Protein AF-Q6NXM5-F1 (afdb_monomer_lite)

Sequence (282 aa):
MQALPLVLYLSFFSLYSADLGPHQPRNLTWQVISGAGDTIWSLSKVTTPSTWWPDLFPDICKLAIGAPPGWDLEGYSDIQRAPSTPPPYVEKHPRDPWGGCSNQRDRSMLRIHPFYVCPGPHRSQSLNPKCGGKTDFFCKSWGCETSGEVYWKPSSSWDYIKVRANYSLESYVPGGFDLDECTDWCHPLRVTFTEPGKRALEWTKGYTWGLRLYKERYDEGLLFTIRLKIETPYNPLGPNKVLAPDEINPRPTPPSSSRPTPPPNSRGTVAPSKRITETVSL

Secondary structure (DSSP, 8-state):
--PPP----------------TT--EEEEEEEEETTS-EEEEEEEEE-TTS----B--BHHHHTTTPSSSSS-TT---SSS--SS-SS----STT-TT--SSSHHHHHHGGG--EEEEE-TTS-GGGHHHH--GGGTT-SSTT---EEESTT----SS-SEEEEESS------TT---GGG-SS---BEEEEE-HHHHH-S-TTT-EEEEEEE--SS---EEEEEEEEEEE----PPPS--PPPPP--PPPPPPPP--------------------------

Foldseek 3Di:
DDDDDDDDDDPPPPPPPPPCDQFAWWWKKKFKAALVGHGLFIDIDTGGPLPDFDKTWGFPLLSCQPAPPDQQQVVPDDSPWFAQARDPDPPPDPPPPQAHRRHLQSLVSLLQWWKFKAWAPVDDPVCCVVQDHVVSQSRVDPPRTAETGDPVGHHDPADFKHKYWPAHRDHDDPPGDDSVQGNTRRTIMIIGTDPNNSVDDVLQVWTKMKMWTDDPDDTGIIMMTIHMDTGHPDDDPPDPPDPDPPDPDDDDDDDDDDDDDDDDDDDDDDDDDDDDDDDDDD

pLDDT: mean 78.1, std 23.33, range [30.38, 98.88]

InterPro domains:
  IPR008981 F-MuLV receptor-binding [G3DSA:3.90.310.10] (24-236)
  IPR008981 F-MuLV receptor-binding [SSF49830] (24-242)
  IPR018154 TLV/ENV coat polyprotein [PF00429] (14-272)

Radius of gyration: 36.67 Å; chains: 1; bounding box: 85×69×121 Å

Structure (mmCIF, N/CA/C/O backbone):
data_AF-Q6NXM5-F1
#
_entry.id   AF-Q6NXM5-F1
#
loop_
_atom_site.group_PDB
_atom_site.id
_atom_site.type_symbol
_atom_site.label_atom_id
_atom_site.label_alt_id
_atom_site.label_comp_id
_atom_site.label_asym_id
_atom_site.label_entity_id
_atom_site.label_seq_id
_atom_site.pdbx_PDB_ins_code
_atom_site.Cartn_x
_atom_site.Cartn_y
_atom_site.Cartn_z
_atom_site.occupancy
_atom_site.B_iso_or_equiv
_atom_site.auth_seq_id
_atom_site.auth_comp_id
_atom_site.auth_asym_id
_atom_site.auth_atom_id
_atom_site.pdbx_PDB_model_num
ATOM 1 N N . MET A 1 1 ? -41.249 -56.154 29.827 1.00 39.94 1 MET A N 1
ATOM 2 C CA . MET A 1 1 ? -40.057 -55.421 29.350 1.00 39.94 1 MET A CA 1
ATOM 3 C C . MET A 1 1 ? -40.414 -53.941 29.309 1.00 39.94 1 MET A C 1
ATOM 5 O O . MET A 1 1 ? -41.095 -53.519 28.388 1.00 39.94 1 MET A O 1
ATOM 9 N N . GLN A 1 2 ? -40.075 -53.191 30.358 1.00 37.56 2 GLN A N 1
ATOM 10 C CA . GLN A 1 2 ? -40.241 -51.734 30.421 1.00 37.56 2 GLN A CA 1
ATOM 11 C C . GLN A 1 2 ? -38.846 -51.116 30.330 1.00 37.56 2 GLN A C 1
ATOM 13 O O . GLN A 1 2 ? -37.974 -51.461 31.125 1.00 37.56 2 GLN A O 1
ATOM 18 N N . ALA A 1 3 ? -38.628 -50.260 29.336 1.00 40.00 3 ALA A N 1
ATOM 19 C CA . ALA A 1 3 ? -37.398 -49.497 29.187 1.00 40.00 3 ALA A CA 1
ATOM 20 C C . ALA A 1 3 ? -37.566 -48.144 29.897 1.00 40.00 3 ALA A C 1
ATOM 22 O O . ALA A 1 3 ? -38.457 -47.369 29.557 1.00 40.00 3 ALA A O 1
ATOM 23 N N . LEU A 1 4 ? -36.724 -47.885 30.896 1.00 38.78 4 LEU A N 1
ATOM 24 C CA . LEU A 1 4 ? -36.557 -46.576 31.531 1.00 38.78 4 LEU A CA 1
ATOM 25 C C . LEU A 1 4 ? -35.610 -45.717 30.675 1.00 38.78 4 LEU A C 1
ATOM 27 O O . LEU A 1 4 ? -34.558 -46.225 30.280 1.00 38.78 4 LEU A O 1
ATOM 31 N N . PRO A 1 5 ? -35.912 -44.433 30.407 1.00 50.91 5 PRO A N 1
ATOM 32 C CA . PRO A 1 5 ? -34.964 -43.553 29.748 1.00 50.91 5 PRO A CA 1
ATOM 33 C C . PRO A 1 5 ? -33.976 -42.995 30.779 1.00 50.91 5 PRO A C 1
ATOM 35 O O . PRO A 1 5 ? -34.355 -42.416 31.797 1.00 50.91 5 PRO A O 1
ATOM 38 N N . LEU A 1 6 ? -32.689 -43.182 30.501 1.00 41.53 6 LEU A N 1
ATOM 39 C CA . LEU A 1 6 ? -31.581 -42.629 31.267 1.00 41.53 6 LEU A CA 1
ATOM 40 C C . LEU A 1 6 ? -31.402 -41.157 30.856 1.00 41.53 6 LEU A C 1
ATOM 42 O O . LEU A 1 6 ? -30.939 -40.869 29.754 1.00 41.53 6 LEU A O 1
ATOM 46 N N . VAL A 1 7 ? -31.816 -40.220 31.709 1.00 49.22 7 VAL A N 1
ATOM 47 C CA . VAL A 1 7 ? -31.632 -38.781 31.469 1.00 49.22 7 VAL A CA 1
ATOM 48 C C . VAL A 1 7 ? -30.209 -38.397 31.873 1.00 49.22 7 VAL A C 1
ATOM 50 O O . VAL A 1 7 ? -29.878 -38.340 33.056 1.00 49.22 7 VAL A O 1
ATOM 53 N N . LEU A 1 8 ? -29.356 -38.151 30.879 1.00 46.47 8 LEU A N 1
ATOM 54 C CA . LEU A 1 8 ? -28.000 -37.637 31.062 1.00 46.47 8 LEU A CA 1
ATOM 55 C C . LEU A 1 8 ? -28.064 -36.123 31.320 1.00 46.47 8 LEU A C 1
ATOM 57 O O . LEU A 1 8 ? -28.306 -35.335 30.406 1.00 46.47 8 LEU A O 1
ATOM 61 N N . TYR A 1 9 ? -27.850 -35.712 32.570 1.00 43.69 9 TYR A N 1
ATOM 62 C CA . TYR A 1 9 ? -27.638 -34.308 32.924 1.00 43.69 9 TYR A CA 1
ATOM 63 C C . TYR A 1 9 ? -26.238 -33.879 32.465 1.00 43.69 9 TYR A C 1
ATOM 65 O O . TYR A 1 9 ? -25.236 -34.201 33.102 1.00 43.69 9 TYR A O 1
ATOM 73 N N . LEU A 1 10 ? -26.165 -33.154 31.348 1.00 47.25 10 LEU A N 1
ATOM 74 C CA . LEU A 1 10 ? -24.959 -32.436 30.941 1.00 47.25 10 LEU A CA 1
ATOM 75 C C . LEU A 1 10 ? -24.811 -31.199 31.831 1.00 47.25 10 LEU A C 1
ATOM 77 O O . LEU A 1 10 ? -25.483 -30.185 31.644 1.00 47.25 10 LEU A O 1
ATOM 81 N N . SER A 1 11 ? -23.943 -31.299 32.831 1.00 46.16 11 SER A N 1
ATOM 82 C CA . SER A 1 11 ? -23.476 -30.164 33.617 1.00 46.16 11 SER A CA 1
ATOM 83 C C . SER A 1 11 ? -22.678 -29.222 32.712 1.00 46.16 11 SER A C 1
ATOM 85 O O . SER A 1 11 ? -21.534 -29.488 32.347 1.00 46.16 11 SER A O 1
ATOM 87 N N . PHE A 1 12 ? -23.295 -28.098 32.345 1.00 47.88 12 PHE A N 1
ATOM 88 C CA . PHE A 1 12 ? -22.599 -26.962 31.754 1.00 47.88 12 PHE A CA 1
ATOM 89 C C . PHE A 1 12 ? -21.648 -26.380 32.804 1.00 47.88 12 PHE A C 1
ATOM 91 O O . PHE A 1 12 ? -22.027 -25.540 33.619 1.00 47.88 12 PHE A O 1
ATOM 98 N N . PHE A 1 13 ? -20.396 -26.832 32.796 1.00 47.72 13 PHE A N 1
ATOM 99 C CA . PHE A 1 13 ? -19.311 -26.050 33.368 1.00 47.72 13 PHE A CA 1
ATOM 100 C C . PHE A 1 13 ? -19.167 -24.797 32.504 1.00 47.72 13 PHE A C 1
ATOM 102 O O . PHE A 1 13 ? -18.549 -24.830 31.441 1.00 47.72 13 PHE A O 1
ATOM 109 N N . SER A 1 14 ? -19.777 -23.695 32.944 1.00 44.78 14 SER A N 1
ATOM 110 C CA . SER A 1 14 ? -19.440 -22.365 32.448 1.00 44.78 14 SER A CA 1
ATOM 111 C C . SER A 1 14 ? -17.957 -22.146 32.712 1.00 44.78 14 SER A C 1
ATOM 113 O O . SER A 1 14 ? -17.553 -21.818 33.827 1.00 44.78 14 SER A O 1
ATOM 115 N N . LEU A 1 15 ? -17.135 -22.362 31.685 1.00 44.28 15 LEU A N 1
ATOM 116 C CA . LEU A 1 15 ? -15.789 -21.823 31.642 1.00 44.28 15 LEU A CA 1
ATOM 117 C C . LEU A 1 15 ? -15.950 -20.312 31.776 1.00 44.28 15 LEU A C 1
ATOM 119 O O . LEU A 1 15 ? -16.411 -19.640 30.854 1.00 44.28 15 LEU A O 1
ATOM 123 N N . TYR A 1 16 ? -15.635 -19.809 32.966 1.00 44.00 16 TYR A N 1
ATOM 124 C CA . TYR A 1 16 ? -15.551 -18.392 33.267 1.00 44.00 16 TYR A CA 1
ATOM 125 C C . TYR A 1 16 ? -14.435 -17.833 32.380 1.00 44.00 16 TYR A C 1
ATOM 127 O O . TYR A 1 16 ? -13.264 -17.813 32.754 1.00 44.00 16 TYR A O 1
ATOM 135 N N . SER A 1 17 ? -14.779 -17.445 31.152 1.00 48.06 17 SER A N 1
ATOM 136 C CA . SER A 1 17 ? -13.927 -16.554 30.381 1.00 48.06 17 SER A CA 1
ATOM 137 C C . SER A 1 17 ? -13.855 -15.292 31.217 1.00 48.06 17 SER A C 1
ATOM 139 O O . SER A 1 17 ? -14.885 -14.666 31.459 1.00 48.06 17 SER A O 1
ATOM 141 N N . ALA A 1 18 ? -12.675 -14.975 31.749 1.00 53.69 18 ALA A N 1
ATOM 142 C CA . ALA A 1 18 ? -12.450 -13.676 32.350 1.00 53.69 18 ALA A CA 1
ATOM 143 C C . ALA A 1 18 ? -12.836 -12.646 31.285 1.00 53.69 18 ALA A C 1
ATOM 145 O O . ALA A 1 18 ? -12.154 -12.520 30.268 1.00 53.69 18 ALA A O 1
ATOM 146 N N . ASP A 1 19 ? -13.987 -12.006 31.472 1.00 51.31 19 ASP A N 1
ATOM 147 C CA . ASP A 1 19 ? -14.463 -10.961 30.587 1.00 51.31 19 ASP A CA 1
ATOM 148 C C . ASP A 1 19 ? -13.497 -9.791 30.753 1.00 51.31 19 ASP A C 1
ATOM 150 O O . ASP A 1 19 ? -13.511 -9.044 31.735 1.00 51.31 19 ASP A O 1
ATOM 154 N N . LEU A 1 20 ? -12.517 -9.747 29.859 1.00 65.88 20 LEU A N 1
ATOM 155 C CA . LEU A 1 20 ? -11.496 -8.720 29.831 1.00 65.88 20 LEU A CA 1
ATOM 156 C C . LEU A 1 20 ? -12.206 -7.428 29.439 1.00 65.88 20 LEU A C 1
ATOM 158 O O . LEU A 1 20 ? -12.440 -7.186 28.252 1.00 65.88 20 LEU A O 1
ATOM 162 N N . GLY A 1 21 ? -12.563 -6.636 30.451 1.00 68.44 21 GLY A N 1
ATOM 163 C CA . GLY A 1 21 ? -13.391 -5.447 30.291 1.00 68.44 21 GLY A CA 1
ATOM 164 C C . GLY A 1 21 ? -12.911 -4.519 29.164 1.00 68.44 21 GLY A C 1
ATOM 165 O O . GLY A 1 21 ? -11.715 -4.467 28.854 1.00 68.44 21 GLY A O 1
ATOM 166 N N . PRO A 1 22 ? -13.823 -3.735 28.563 1.00 72.12 22 PRO A N 1
ATOM 167 C CA . PRO A 1 22 ? -13.573 -2.971 27.334 1.00 72.12 22 PRO A CA 1
ATOM 168 C C . PRO A 1 22 ? -12.456 -1.922 27.457 1.00 72.12 22 PRO A C 1
ATOM 170 O O . PRO A 1 22 ? -11.921 -1.459 26.453 1.00 72.12 22 PRO A O 1
ATOM 173 N N . HIS A 1 23 ? -12.074 -1.566 28.684 1.00 78.94 23 HIS A N 1
ATOM 174 C CA . HIS A 1 23 ? -11.045 -0.570 28.986 1.00 78.94 23 HIS A CA 1
ATOM 175 C C . HIS A 1 23 ? -9.714 -1.176 29.439 1.00 78.94 23 HIS A C 1
ATOM 177 O O . HIS A 1 23 ? -8.827 -0.440 29.867 1.00 78.94 23 HIS A O 1
ATOM 183 N N . GLN A 1 24 ? -9.551 -2.499 29.381 1.00 85.44 24 GLN A N 1
ATOM 184 C CA . GLN A 1 24 ? -8.288 -3.113 29.772 1.00 85.44 24 GLN A CA 1
ATOM 185 C C . GLN A 1 24 ? -7.212 -2.876 28.704 1.00 85.44 24 GLN A C 1
ATOM 187 O O . GLN A 1 24 ? -7.456 -3.143 27.520 1.00 85.44 24 GLN A O 1
ATOM 192 N N . PRO A 1 25 ? -6.015 -2.397 29.094 1.00 90.19 25 PRO A N 1
ATOM 193 C CA . PRO A 1 25 ? -4.880 -2.325 28.189 1.00 90.19 25 PRO A CA 1
ATOM 194 C C . PRO A 1 25 ? -4.508 -3.712 27.665 1.00 90.19 25 PRO A C 1
ATOM 196 O O . PRO A 1 25 ? -4.456 -4.687 28.414 1.00 90.19 25 PRO A O 1
ATOM 199 N N . ARG A 1 26 ? -4.229 -3.792 26.368 1.00 91.75 26 ARG A N 1
ATOM 200 C CA . ARG A 1 26 ? -3.786 -4.998 25.670 1.00 91.75 26 ARG A CA 1
ATOM 201 C C . ARG A 1 26 ? -2.537 -4.690 24.869 1.00 91.75 26 ARG A C 1
ATOM 203 O O . ARG A 1 26 ? -2.326 -3.541 24.489 1.00 91.75 26 ARG A O 1
ATOM 210 N N . ASN A 1 27 ? 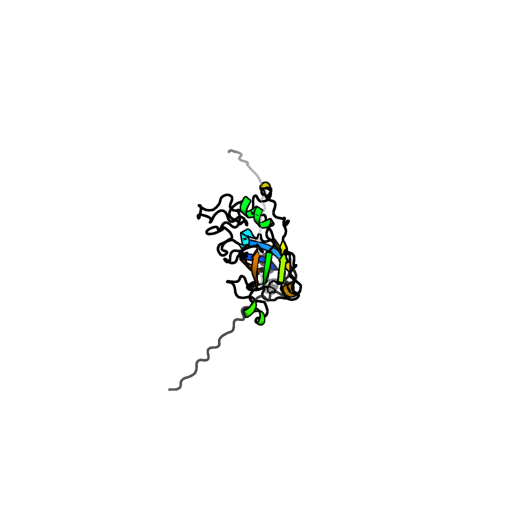-1.712 -5.699 24.618 1.00 94.94 27 ASN A N 1
ATOM 211 C CA . ASN A 1 27 ? -0.626 -5.562 23.661 1.00 94.94 27 ASN A CA 1
ATOM 212 C C . ASN A 1 27 ? -1.234 -5.586 22.254 1.00 94.94 27 ASN A C 1
ATOM 214 O O . ASN A 1 27 ? -1.691 -6.624 21.774 1.00 94.94 27 ASN A O 1
ATOM 218 N N . LEU A 1 28 ? -1.325 -4.410 21.643 1.00 96.88 28 LEU A N 1
ATOM 219 C CA . LEU A 1 28 ? -1.833 -4.235 20.292 1.00 96.88 28 LEU A CA 1
ATOM 220 C C . LEU A 1 28 ? -0.647 -4.238 19.335 1.00 96.88 28 LEU A C 1
ATOM 222 O O . LEU A 1 28 ? 0.301 -3.492 19.563 1.00 96.88 28 LEU A O 1
ATOM 226 N N . THR A 1 29 ? -0.714 -5.010 18.253 1.00 98.50 29 THR A N 1
ATOM 227 C CA . THR A 1 29 ? 0.304 -5.008 17.194 1.00 98.50 29 THR A CA 1
ATOM 228 C C . THR A 1 29 ? -0.345 -4.785 15.840 1.00 98.50 29 THR A C 1
ATOM 230 O O . THR A 1 29 ? -1.061 -5.649 15.334 1.00 98.50 29 THR A O 1
ATOM 233 N N . TRP A 1 30 ? -0.061 -3.643 15.224 1.00 98.75 30 TRP A N 1
ATOM 234 C CA . TRP A 1 30 ? -0.372 -3.416 13.818 1.00 98.75 30 TRP A CA 1
ATOM 235 C C . TRP A 1 30 ? 0.657 -4.130 12.953 1.00 98.75 30 TRP A C 1
ATOM 237 O O . TRP A 1 30 ? 1.856 -3.998 13.187 1.00 98.75 30 TRP A O 1
ATOM 247 N N . GLN A 1 31 ? 0.194 -4.894 11.968 1.00 98.81 31 GLN A N 1
ATOM 248 C CA . GLN A 1 31 ? 1.038 -5.655 11.052 1.00 98.81 31 GLN A CA 1
ATOM 249 C C . GLN A 1 31 ? 0.661 -5.332 9.612 1.00 98.81 31 GLN A C 1
ATOM 251 O O . GLN A 1 31 ? -0.522 -5.332 9.266 1.00 98.81 31 GLN A O 1
ATOM 256 N N . VAL A 1 32 ? 1.675 -5.104 8.782 1.00 98.81 32 VAL A N 1
ATOM 257 C CA . VAL A 1 32 ? 1.549 -5.049 7.327 1.00 98.81 32 VAL A CA 1
ATOM 258 C C . VAL A 1 32 ? 2.135 -6.335 6.760 1.00 98.81 32 VAL A C 1
ATOM 260 O O . VAL A 1 32 ? 3.252 -6.726 7.100 1.00 98.81 32 VAL A O 1
ATOM 263 N N . ILE A 1 33 ? 1.354 -6.999 5.920 1.00 98.69 33 ILE A N 1
ATOM 264 C CA . ILE A 1 33 ? 1.619 -8.332 5.394 1.00 98.69 33 ILE A CA 1
ATOM 265 C C . ILE A 1 33 ? 1.702 -8.254 3.873 1.00 98.69 33 ILE A C 1
ATOM 267 O O . ILE A 1 33 ? 0.834 -7.632 3.258 1.00 98.69 33 ILE A O 1
ATOM 271 N N . SER A 1 34 ? 2.706 -8.889 3.273 1.00 98.12 34 SER A N 1
ATOM 272 C CA . SER A 1 34 ? 2.829 -9.005 1.816 1.00 98.12 34 SER A CA 1
ATOM 273 C C . SER A 1 34 ? 1.721 -9.882 1.217 1.00 98.12 34 SER A C 1
ATOM 275 O O . SER A 1 34 ? 1.000 -10.599 1.919 1.00 98.12 34 SER A O 1
ATOM 277 N N . GLY A 1 35 ? 1.595 -9.866 -0.110 1.00 96.62 35 GLY A N 1
ATOM 278 C CA . GLY A 1 35 ? 0.679 -10.749 -0.836 1.00 96.62 35 GLY A CA 1
ATOM 279 C C . GLY A 1 35 ? 0.978 -12.240 -0.630 1.00 96.62 35 GLY A C 1
ATOM 280 O O . GLY A 1 35 ? 0.059 -13.053 -0.729 1.00 96.62 35 GLY A O 1
ATOM 281 N N . ALA A 1 36 ? 2.227 -12.578 -0.290 1.00 95.62 36 ALA A N 1
ATOM 282 C CA . ALA A 1 36 ? 2.673 -13.934 0.022 1.00 95.62 36 ALA A CA 1
ATOM 283 C C . ALA A 1 36 ? 2.296 -14.399 1.442 1.00 95.62 36 ALA A C 1
ATOM 285 O O . ALA A 1 36 ? 2.303 -15.597 1.711 1.00 95.62 36 ALA A O 1
ATOM 286 N N . GLY A 1 37 ? 1.911 -13.479 2.335 1.00 96.50 37 GLY A N 1
ATOM 287 C CA . GLY A 1 37 ? 1.494 -13.796 3.706 1.00 96.50 37 GLY A CA 1
ATOM 288 C C . GLY A 1 37 ? 2.531 -13.490 4.792 1.00 96.50 37 GLY A C 1
ATOM 289 O O . GLY A 1 37 ? 2.235 -13.679 5.976 1.00 96.50 37 GLY A O 1
ATOM 290 N N . ASP A 1 38 ? 3.697 -12.955 4.429 1.00 96.75 38 ASP A N 1
ATOM 291 C CA . ASP A 1 38 ? 4.756 -12.595 5.375 1.00 96.75 38 ASP A CA 1
ATOM 292 C C . ASP A 1 38 ? 4.506 -11.233 6.020 1.00 96.75 38 ASP A C 1
ATOM 294 O O . ASP A 1 38 ? 4.125 -10.272 5.355 1.00 96.75 38 ASP A O 1
ATOM 298 N N . THR A 1 39 ? 4.748 -11.116 7.329 1.00 97.88 39 THR A N 1
ATOM 299 C CA . THR A 1 39 ? 4.696 -9.814 8.014 1.00 97.88 39 THR A CA 1
ATOM 300 C C . THR A 1 39 ? 5.975 -9.035 7.732 1.00 97.88 39 THR A C 1
ATOM 302 O O . THR A 1 39 ? 7.028 -9.367 8.269 1.00 97.88 39 THR A O 1
ATOM 305 N N . ILE A 1 40 ? 5.876 -7.980 6.926 1.00 97.62 40 ILE A N 1
ATOM 306 C CA . ILE A 1 40 ? 7.036 -7.196 6.475 1.00 97.62 40 ILE A CA 1
ATOM 307 C C . ILE A 1 40 ? 7.304 -5.950 7.316 1.00 97.62 40 ILE A C 1
ATOM 309 O O . ILE A 1 40 ? 8.390 -5.374 7.266 1.00 97.62 40 ILE A O 1
ATOM 313 N N . TRP A 1 41 ? 6.314 -5.533 8.103 1.00 98.31 41 TRP A N 1
ATOM 314 C CA . TRP A 1 41 ? 6.411 -4.406 9.018 1.00 98.31 41 TRP A CA 1
ATOM 315 C C . TRP A 1 41 ? 5.419 -4.600 10.160 1.00 98.31 41 TRP A C 1
ATOM 317 O O . TRP A 1 41 ? 4.295 -5.066 9.950 1.00 98.31 41 TRP A O 1
ATOM 327 N N . SER A 1 42 ? 5.813 -4.221 11.372 1.00 98.31 42 SER A N 1
ATOM 328 C CA . SER A 1 42 ? 4.912 -4.237 12.520 1.00 98.31 42 SER A CA 1
ATOM 329 C C . SER A 1 42 ? 5.277 -3.193 13.560 1.00 98.31 42 SER A C 1
ATOM 331 O O . SER A 1 42 ? 6.453 -2.882 13.738 1.00 98.31 42 SER A O 1
ATOM 333 N N . LEU A 1 43 ? 4.278 -2.733 14.306 1.00 98.38 43 LEU A N 1
ATOM 334 C CA . LEU A 1 43 ? 4.448 -1.843 15.448 1.00 98.38 43 LEU A CA 1
ATOM 335 C C . LEU A 1 43 ? 3.534 -2.297 16.581 1.00 98.38 43 LEU A C 1
ATOM 337 O O . LEU A 1 43 ? 2.351 -2.548 16.348 1.00 98.38 43 LEU A O 1
ATOM 341 N N . SER A 1 44 ? 4.076 -2.361 17.798 1.00 97.81 44 SER A N 1
ATOM 342 C CA . SER A 1 44 ? 3.349 -2.793 18.995 1.00 97.81 44 SER A CA 1
ATOM 343 C C . SER A 1 44 ? 3.239 -1.684 20.036 1.00 97.81 44 SER A C 1
ATOM 345 O O . SER A 1 44 ? 4.170 -0.898 20.211 1.00 97.81 44 SER A O 1
ATOM 347 N N . LYS A 1 45 ? 2.119 -1.642 20.759 1.00 96.12 45 LYS A N 1
ATOM 348 C CA . LYS A 1 45 ? 1.918 -0.765 21.916 1.00 96.12 45 LYS A CA 1
ATOM 349 C C . LYS A 1 45 ? 0.913 -1.380 22.883 1.00 96.12 45 LYS A C 1
ATOM 351 O O . LYS A 1 45 ? -0.147 -1.848 22.475 1.00 96.12 45 LYS A O 1
ATOM 356 N N . VAL A 1 46 ? 1.210 -1.299 24.179 1.00 94.81 46 VAL A N 1
ATOM 357 C CA . VAL A 1 46 ? 0.243 -1.644 25.228 1.00 94.81 46 VAL A CA 1
ATOM 358 C C . VAL A 1 46 ? -0.717 -0.476 25.431 1.00 94.81 46 VAL A C 1
ATOM 360 O O . VAL A 1 46 ? -0.313 0.604 25.860 1.00 94.81 46 VAL A O 1
ATOM 363 N N . THR A 1 47 ? -1.986 -0.665 25.080 1.00 93.81 47 THR A N 1
ATOM 364 C CA . THR A 1 47 ? -3.024 0.371 25.181 1.00 93.81 47 THR A CA 1
ATOM 365 C C . THR A 1 47 ? -4.421 -0.237 25.047 1.00 93.81 47 THR A C 1
ATOM 367 O O . THR A 1 47 ? -4.564 -1.440 24.832 1.00 93.81 47 THR A O 1
ATOM 370 N N . THR A 1 48 ? -5.471 0.558 25.226 1.00 91.88 48 THR A N 1
ATOM 371 C CA . THR A 1 48 ? -6.849 0.072 25.127 1.00 91.88 48 THR A CA 1
ATOM 372 C C . THR A 1 48 ? -7.247 -0.142 23.661 1.00 91.88 48 THR A C 1
ATOM 374 O O . THR A 1 48 ? -6.922 0.697 22.812 1.00 91.88 48 THR A O 1
ATOM 377 N N . PRO A 1 49 ? -7.948 -1.243 23.323 1.00 91.06 49 PRO A N 1
ATOM 378 C CA . PRO A 1 49 ? -8.458 -1.464 21.971 1.00 91.06 49 PRO A CA 1
ATOM 379 C C . PRO A 1 49 ? -9.239 -0.258 21.430 1.00 91.06 49 PRO A C 1
ATOM 381 O O . PRO A 1 49 ? -9.870 0.480 22.183 1.00 91.06 49 PRO A O 1
ATOM 384 N N . SER A 1 50 ? -9.179 -0.056 20.113 1.00 90.81 50 SER A N 1
ATOM 385 C CA . SER A 1 50 ? -9.859 1.036 19.391 1.00 90.81 50 SER A CA 1
ATOM 386 C C . SER A 1 50 ? -9.363 2.463 19.675 1.00 90.81 50 SER A C 1
ATOM 388 O O . SER A 1 50 ? -9.902 3.407 19.099 1.00 90.81 50 SER A O 1
ATOM 390 N N . THR A 1 51 ? -8.318 2.657 20.488 1.00 93.50 51 THR A N 1
ATOM 391 C CA . THR A 1 51 ? -7.770 4.000 20.787 1.00 93.50 51 THR A CA 1
ATOM 392 C C . THR A 1 51 ? -6.459 4.328 20.073 1.00 93.50 51 THR A C 1
ATOM 394 O O . THR A 1 51 ? -6.004 5.471 20.111 1.00 93.50 51 THR A O 1
ATOM 397 N N . TRP A 1 52 ? -5.842 3.353 19.401 1.00 97.00 52 TRP A N 1
ATOM 398 C CA . TRP A 1 52 ? -4.499 3.499 18.846 1.00 97.00 52 TRP A CA 1
ATOM 399 C C . TRP A 1 52 ? -4.432 3.176 17.354 1.00 97.00 52 TRP A C 1
ATOM 401 O O . TRP A 1 52 ? -4.527 2.023 16.933 1.00 97.00 52 TRP A O 1
ATOM 411 N N . TRP A 1 53 ? -4.216 4.236 16.575 1.00 98.31 53 TRP A N 1
ATOM 412 C CA . TRP A 1 53 ? -4.233 4.245 15.113 1.00 98.31 53 TRP A CA 1
ATOM 413 C C . TRP A 1 53 ? -2.983 4.971 14.585 1.00 98.31 53 TRP A C 1
ATOM 415 O O . TRP A 1 53 ? -3.089 6.120 14.153 1.00 98.31 53 TRP A O 1
ATOM 425 N N . PRO A 1 54 ? -1.785 4.373 14.724 1.00 98.44 54 PRO A N 1
ATOM 426 C CA . PRO A 1 54 ? -0.534 4.994 14.299 1.00 98.44 54 PRO A CA 1
ATOM 427 C C . PRO A 1 54 ? -0.413 5.029 12.771 1.00 98.44 54 PRO A C 1
ATOM 429 O O . PRO A 1 54 ? -1.052 4.244 12.073 1.00 98.44 54 PRO A O 1
ATOM 432 N N . ASP A 1 55 ? 0.473 5.881 12.261 1.00 98.75 55 ASP A N 1
ATOM 433 C CA . ASP A 1 55 ? 0.934 5.761 10.878 1.00 98.75 55 ASP A CA 1
ATOM 434 C C . ASP A 1 55 ? 1.827 4.517 10.734 1.00 98.75 55 ASP A C 1
ATOM 436 O O . ASP A 1 55 ? 2.625 4.209 11.625 1.00 98.75 55 ASP A O 1
ATOM 440 N N . LEU A 1 56 ? 1.688 3.799 9.618 1.00 98.81 56 LEU A N 1
ATOM 441 C CA . LEU A 1 56 ? 2.474 2.602 9.303 1.00 98.81 56 LEU A CA 1
ATOM 442 C C . LEU A 1 56 ? 3.462 2.904 8.174 1.00 98.81 56 LEU A C 1
ATOM 444 O O . LEU A 1 56 ? 3.109 3.617 7.232 1.00 98.81 56 LEU A O 1
ATOM 448 N N . PHE A 1 57 ? 4.663 2.320 8.242 1.00 98.50 57 PHE A N 1
ATOM 449 C CA . PHE A 1 57 ? 5.758 2.621 7.309 1.00 98.50 57 PHE A CA 1
ATOM 450 C C . PHE A 1 57 ? 6.363 1.385 6.616 1.00 98.50 57 PHE A C 1
ATOM 452 O O . PHE A 1 57 ? 7.560 1.128 6.757 1.00 98.50 57 PHE A O 1
ATOM 459 N N . PRO A 1 58 ? 5.561 0.571 5.902 1.00 98.19 58 PRO A N 1
ATOM 460 C CA . PRO A 1 58 ? 6.089 -0.544 5.120 1.00 98.19 58 PRO A CA 1
ATOM 461 C C . PRO A 1 58 ? 6.885 -0.045 3.906 1.00 98.19 58 PRO A C 1
ATOM 463 O O . PRO A 1 58 ? 6.519 0.959 3.304 1.00 98.19 58 PRO A O 1
ATOM 466 N N . ASP A 1 59 ? 7.928 -0.769 3.507 1.00 97.62 59 ASP A N 1
ATOM 467 C CA . ASP A 1 59 ? 8.683 -0.490 2.278 1.00 97.62 59 ASP A CA 1
ATOM 468 C C . ASP A 1 59 ? 8.062 -1.205 1.064 1.00 97.62 59 ASP A C 1
ATOM 470 O O . ASP A 1 59 ? 7.638 -2.361 1.179 1.00 97.62 59 ASP A O 1
ATOM 474 N N . ILE A 1 60 ? 8.010 -0.531 -0.093 1.00 96.31 60 ILE A N 1
ATOM 475 C CA . ILE A 1 60 ? 7.417 -1.075 -1.331 1.00 96.31 60 ILE A CA 1
ATOM 476 C C . ILE A 1 60 ? 8.094 -2.386 -1.749 1.00 96.31 60 ILE A C 1
ATOM 478 O O . ILE A 1 60 ? 7.410 -3.359 -2.064 1.00 96.31 60 ILE A O 1
ATOM 482 N N . CYS A 1 61 ? 9.424 -2.450 -1.719 1.00 95.62 61 CYS A N 1
ATOM 483 C CA . CYS A 1 61 ? 10.140 -3.641 -2.153 1.00 95.62 61 CYS A CA 1
ATOM 484 C C . CYS A 1 61 ? 10.005 -4.796 -1.156 1.00 95.62 61 CYS A C 1
ATOM 486 O O . CYS A 1 61 ? 9.981 -5.952 -1.572 1.00 95.62 61 CYS A O 1
ATOM 488 N N . LYS A 1 62 ? 9.819 -4.519 0.142 1.00 97.06 62 LYS A N 1
ATOM 489 C CA . LYS A 1 62 ? 9.437 -5.575 1.094 1.00 97.06 62 LYS A CA 1
ATOM 490 C C . LYS A 1 62 ? 8.043 -6.126 0.804 1.00 97.06 62 LYS A C 1
ATOM 492 O O . LYS A 1 62 ? 7.841 -7.334 0.863 1.00 97.06 62 LYS A O 1
ATOM 497 N N . LEU A 1 63 ? 7.082 -5.260 0.474 1.00 97.81 63 LEU A N 1
ATOM 498 C CA . LEU A 1 63 ? 5.736 -5.684 0.067 1.00 97.81 63 LEU A CA 1
ATOM 499 C C . LEU A 1 63 ? 5.752 -6.546 -1.204 1.00 97.81 63 LEU A C 1
ATOM 501 O O . LEU A 1 63 ? 4.888 -7.409 -1.360 1.00 97.81 63 LEU A O 1
ATOM 505 N N . ALA A 1 64 ? 6.723 -6.308 -2.087 1.00 96.19 64 ALA A N 1
ATOM 506 C CA . ALA A 1 64 ? 6.896 -7.017 -3.347 1.00 96.19 64 ALA A CA 1
ATOM 507 C C . ALA A 1 64 ? 7.523 -8.417 -3.203 1.00 96.19 64 ALA A C 1
ATOM 509 O O . ALA A 1 64 ? 7.534 -9.182 -4.168 1.00 96.19 64 ALA A O 1
ATOM 510 N N . ILE A 1 65 ? 8.016 -8.792 -2.016 1.00 94.44 65 ILE A N 1
ATOM 511 C CA . ILE A 1 65 ? 8.519 -10.147 -1.759 1.00 94.44 65 ILE A CA 1
ATOM 512 C C . ILE A 1 65 ? 7.372 -11.151 -1.950 1.00 94.44 65 ILE A C 1
ATOM 514 O O . ILE A 1 65 ? 6.357 -11.111 -1.248 1.00 94.44 65 ILE A O 1
ATOM 518 N N . GLY A 1 66 ? 7.535 -12.038 -2.937 1.00 91.56 66 GLY A N 1
ATOM 519 C CA . GLY A 1 66 ? 6.523 -13.013 -3.351 1.00 91.56 66 GLY A CA 1
ATOM 520 C C . GLY A 1 66 ? 5.357 -12.439 -4.174 1.00 91.56 66 GLY A C 1
ATOM 521 O O . GLY A 1 66 ? 4.332 -13.107 -4.322 1.00 91.56 66 GLY A O 1
ATOM 522 N N . ALA A 1 67 ? 5.482 -11.217 -4.704 1.00 93.25 67 ALA A N 1
ATOM 523 C CA . ALA A 1 67 ? 4.558 -10.671 -5.698 1.00 93.25 67 ALA A CA 1
ATOM 524 C C . ALA A 1 67 ? 4.735 -11.357 -7.076 1.00 93.25 67 ALA A C 1
ATOM 526 O O . ALA A 1 67 ? 5.721 -12.065 -7.293 1.00 93.25 67 ALA A O 1
ATOM 527 N N . PRO A 1 68 ? 3.787 -11.176 -8.020 1.00 90.00 68 PRO A N 1
ATOM 528 C CA . PRO A 1 68 ? 3.955 -11.639 -9.399 1.00 90.00 68 PRO A CA 1
ATOM 529 C C . PRO A 1 68 ? 5.205 -11.051 -10.081 1.00 90.00 68 PRO A C 1
ATOM 531 O O . PRO A 1 68 ? 5.739 -10.051 -9.597 1.00 90.00 68 PRO A O 1
ATOM 534 N N . PRO A 1 69 ? 5.650 -11.629 -11.215 1.00 85.56 69 PRO A N 1
ATOM 535 C CA . PRO A 1 69 ? 6.825 -11.145 -11.935 1.00 85.56 69 PRO A CA 1
ATOM 536 C C . PRO A 1 69 ? 6.760 -9.652 -12.271 1.00 85.56 69 PRO A C 1
ATOM 538 O O . PRO A 1 69 ? 5.681 -9.121 -12.547 1.00 85.56 69 PRO A O 1
ATOM 541 N N . GLY A 1 70 ? 7.929 -9.007 -12.279 1.00 83.12 70 GLY A N 1
ATOM 542 C CA . GLY A 1 70 ? 8.088 -7.573 -12.569 1.00 83.12 70 GLY A CA 1
ATOM 543 C C . GLY A 1 70 ? 8.665 -6.738 -11.418 1.00 83.12 70 GLY A C 1
ATOM 544 O O . GLY A 1 70 ? 8.902 -5.547 -11.584 1.00 83.12 70 GLY A O 1
ATOM 545 N N . TRP A 1 71 ? 8.933 -7.360 -10.266 1.00 88.75 71 TRP A N 1
ATOM 546 C CA . TRP A 1 71 ? 9.623 -6.728 -9.130 1.00 88.75 71 TRP A CA 1
ATOM 547 C C . TRP A 1 71 ? 11.082 -7.183 -8.966 1.00 88.75 71 TRP A C 1
ATOM 549 O O . TRP A 1 71 ? 11.801 -6.644 -8.125 1.00 88.75 71 TRP A O 1
ATOM 559 N N . ASP A 1 72 ? 11.524 -8.164 -9.758 1.00 86.00 72 ASP A N 1
ATOM 560 C CA . ASP A 1 72 ? 12.863 -8.770 -9.720 1.00 86.00 72 ASP A CA 1
ATOM 561 C C . ASP A 1 72 ? 13.243 -9.374 -8.357 1.00 86.00 72 ASP A C 1
ATOM 563 O O . ASP A 1 72 ? 14.373 -9.251 -7.876 1.00 86.00 72 ASP A O 1
ATOM 567 N N . LEU A 1 73 ? 12.263 -9.990 -7.699 1.00 87.75 73 LEU A N 1
ATOM 568 C CA . LEU A 1 73 ? 12.412 -10.661 -6.404 1.00 87.75 73 LEU A CA 1
ATOM 569 C C . LEU A 1 73 ? 12.022 -12.141 -6.486 1.00 87.75 73 LEU A C 1
ATOM 571 O O . LEU A 1 73 ? 11.718 -12.761 -5.466 1.00 87.75 73 LEU A O 1
ATOM 575 N N . GLU A 1 74 ? 12.009 -12.730 -7.682 1.00 85.88 74 GLU A N 1
ATOM 576 C CA . GLU A 1 74 ? 11.718 -14.148 -7.866 1.00 85.88 74 GLU A CA 1
ATOM 577 C C . GLU A 1 74 ? 12.711 -14.999 -7.057 1.00 85.88 74 GLU A C 1
ATOM 579 O O . GLU A 1 74 ? 13.928 -14.914 -7.221 1.00 85.88 74 GLU A O 1
ATOM 584 N N . GLY A 1 75 ? 12.187 -15.814 -6.137 1.00 84.44 75 GLY A N 1
ATOM 585 C CA . GLY A 1 75 ? 12.999 -16.645 -5.243 1.00 84.44 75 GLY A CA 1
ATOM 586 C C . GLY A 1 75 ? 13.689 -15.892 -4.098 1.00 84.44 75 GLY A C 1
ATOM 587 O O . GLY A 1 75 ? 14.415 -16.516 -3.325 1.00 84.44 75 GLY A O 1
ATOM 588 N N . TYR A 1 76 ? 13.463 -14.584 -3.950 1.00 89.12 76 TYR A N 1
ATOM 589 C CA . TYR A 1 76 ? 13.978 -13.804 -2.829 1.00 89.12 76 TYR A CA 1
ATOM 590 C C . TYR A 1 76 ? 13.027 -13.843 -1.627 1.00 89.12 76 TYR A C 1
ATOM 592 O O . TYR A 1 76 ? 11.818 -13.702 -1.792 1.00 89.12 76 TYR A O 1
ATOM 600 N N . SER A 1 77 ? 13.561 -14.007 -0.412 1.00 90.44 77 SER A N 1
ATOM 601 C CA . SER A 1 77 ? 12.746 -14.143 0.809 1.00 90.44 77 SER A CA 1
ATOM 602 C C . SER A 1 77 ? 13.322 -13.466 2.061 1.00 90.44 77 SER A C 1
ATOM 604 O O . SER A 1 77 ? 12.719 -13.553 3.130 1.00 90.44 77 SER A O 1
ATOM 606 N N . ASP A 1 78 ? 14.492 -12.821 1.983 1.00 91.44 78 ASP A N 1
ATOM 607 C CA . ASP A 1 78 ? 15.080 -12.130 3.140 1.00 91.44 78 ASP A CA 1
ATOM 608 C C . ASP A 1 78 ? 14.404 -10.762 3.319 1.00 91.44 78 ASP A C 1
ATOM 610 O O . ASP A 1 78 ? 14.631 -9.827 2.563 1.00 91.44 78 ASP A O 1
ATOM 614 N N . ILE A 1 79 ? 13.538 -10.635 4.324 1.00 91.56 79 ILE A N 1
ATOM 615 C CA . ILE A 1 79 ? 12.827 -9.378 4.618 1.00 91.56 79 ILE A CA 1
ATOM 616 C C . ILE A 1 79 ? 13.688 -8.354 5.377 1.00 91.56 79 ILE A C 1
ATOM 618 O O . ILE A 1 79 ? 13.274 -7.202 5.559 1.00 91.56 79 ILE A O 1
ATOM 622 N N . GLN A 1 80 ? 14.833 -8.782 5.917 1.00 91.38 80 GLN A N 1
ATOM 623 C CA . GLN A 1 80 ? 15.667 -7.964 6.797 1.00 91.38 80 GLN A CA 1
ATOM 624 C C . GLN A 1 80 ? 16.744 -7.232 6.018 1.00 91.38 80 GLN A C 1
ATOM 626 O O . GLN A 1 80 ? 17.001 -6.067 6.297 1.00 91.38 80 GLN A O 1
ATOM 631 N N . ARG A 1 81 ? 17.335 -7.879 5.019 1.00 90.00 81 ARG A N 1
ATOM 632 C CA . ARG A 1 81 ? 18.377 -7.280 4.183 1.00 90.00 81 ARG A CA 1
ATOM 633 C C . ARG A 1 81 ? 17.832 -7.049 2.795 1.00 90.00 81 ARG A C 1
ATOM 635 O O . ARG A 1 81 ? 17.154 -7.923 2.292 1.00 90.00 81 ARG A O 1
ATOM 642 N N . ALA A 1 82 ? 18.116 -5.908 2.183 1.00 90.25 82 ALA A N 1
ATOM 643 C CA . ALA A 1 82 ? 17.820 -5.727 0.771 1.00 90.25 82 ALA A CA 1
ATOM 644 C C . ALA A 1 82 ? 18.832 -6.500 -0.103 1.00 90.25 82 ALA A C 1
ATOM 646 O O . ALA A 1 82 ? 19.998 -6.645 0.284 1.00 90.25 82 ALA A O 1
ATOM 647 N N . PRO A 1 83 ? 18.443 -6.972 -1.302 1.00 86.44 83 PRO A N 1
ATOM 648 C CA . PRO A 1 83 ? 19.385 -7.559 -2.250 1.00 86.44 83 PRO A CA 1
ATOM 649 C C . PRO A 1 83 ? 20.534 -6.589 -2.584 1.00 86.44 83 PRO A C 1
ATOM 651 O O . PRO A 1 83 ? 20.289 -5.456 -3.011 1.00 86.44 83 PRO A O 1
ATOM 654 N N . SER A 1 84 ? 21.786 -7.010 -2.400 1.00 73.44 84 SER A N 1
ATOM 655 C CA . SER A 1 84 ? 22.981 -6.229 -2.776 1.00 73.44 84 SER A CA 1
ATOM 656 C C . SER A 1 84 ? 23.490 -6.570 -4.181 1.00 73.44 84 SER A C 1
ATOM 658 O O . SER A 1 84 ? 24.033 -5.716 -4.877 1.00 73.44 84 SER A O 1
ATOM 660 N N . THR A 1 85 ? 23.255 -7.802 -4.623 1.00 67.12 85 THR A N 1
ATOM 661 C CA . THR A 1 85 ? 23.473 -8.300 -5.984 1.00 67.12 85 THR A CA 1
ATOM 662 C C . THR A 1 85 ? 22.227 -9.063 -6.420 1.00 67.12 85 THR A C 1
ATOM 664 O O . THR A 1 85 ? 21.607 -9.700 -5.561 1.00 67.12 85 THR A O 1
ATOM 667 N N . PRO A 1 86 ? 21.855 -9.043 -7.713 1.00 56.38 86 PRO A N 1
ATOM 668 C CA . PRO A 1 86 ? 20.689 -9.786 -8.171 1.00 56.38 86 PRO A CA 1
ATOM 669 C C . PRO A 1 86 ? 20.828 -11.275 -7.795 1.00 56.38 86 PRO A C 1
ATOM 671 O O . PRO A 1 86 ? 21.952 -11.796 -7.809 1.00 56.38 86 PRO A O 1
ATOM 674 N N . PRO A 1 87 ? 19.727 -11.979 -7.459 1.00 52.75 87 PRO A N 1
ATOM 675 C CA . PRO A 1 87 ? 19.734 -13.443 -7.425 1.00 52.75 87 PRO A CA 1
ATOM 676 C C . PRO A 1 87 ? 20.300 -13.988 -8.753 1.00 52.75 87 PRO A C 1
ATOM 678 O O . PRO A 1 87 ? 20.259 -13.265 -9.754 1.00 52.75 87 PRO A O 1
ATOM 681 N N . PRO A 1 88 ? 20.883 -15.208 -8.777 1.00 47.59 88 PRO A N 1
ATOM 682 C CA . PRO A 1 88 ? 21.606 -15.727 -9.934 1.00 47.59 88 PRO A CA 1
ATOM 683 C C . PRO A 1 88 ? 20.793 -15.506 -11.204 1.00 47.59 88 PRO A C 1
ATOM 685 O O . PRO A 1 88 ? 19.693 -16.029 -11.348 1.00 47.59 88 PRO A O 1
ATOM 688 N N . TYR A 1 89 ? 21.369 -14.645 -12.040 1.00 41.88 89 TYR A N 1
ATOM 689 C CA . TYR A 1 89 ? 20.896 -14.101 -13.301 1.00 41.88 89 TYR A CA 1
ATOM 690 C C . TYR A 1 89 ? 19.820 -14.967 -13.970 1.00 41.88 89 TYR A C 1
ATOM 692 O O . TYR A 1 89 ? 20.121 -15.840 -14.781 1.00 41.88 89 TYR A O 1
ATOM 700 N N . VAL A 1 90 ? 18.549 -14.703 -13.661 1.00 45.91 90 VAL A N 1
ATOM 701 C CA . VAL A 1 90 ? 17.510 -14.939 -14.659 1.00 45.91 90 VAL A CA 1
ATOM 702 C C . VAL A 1 90 ? 17.805 -13.896 -15.722 1.00 45.91 90 VAL A C 1
ATOM 704 O O . VAL A 1 90 ? 17.857 -12.711 -15.393 1.00 45.91 90 VAL A O 1
ATOM 707 N N . GLU A 1 91 ? 18.114 -14.336 -16.944 1.00 41.62 91 GLU A N 1
ATOM 708 C CA . GLU A 1 91 ? 18.290 -13.479 -18.117 1.00 41.62 91 GLU A CA 1
ATOM 709 C C . GLU A 1 91 ? 17.158 -12.453 -18.153 1.00 41.62 91 GLU A C 1
ATOM 711 O O . GLU A 1 91 ? 16.054 -12.720 -18.630 1.00 41.62 91 GLU A O 1
ATOM 716 N N . LYS A 1 92 ? 17.413 -11.263 -17.603 1.00 45.62 92 LYS A N 1
ATOM 717 C CA . LYS A 1 92 ? 16.500 -10.146 -17.746 1.00 45.62 92 LYS A CA 1
ATOM 718 C C . LYS A 1 92 ? 16.478 -9.876 -19.241 1.00 45.62 92 LYS A C 1
ATOM 720 O O . LYS A 1 92 ? 17.506 -9.528 -19.833 1.00 45.62 92 LYS A O 1
ATOM 725 N N . HIS A 1 93 ? 15.289 -9.998 -19.825 1.00 45.53 93 HIS A N 1
ATOM 726 C CA . HIS A 1 93 ? 14.898 -9.207 -20.983 1.00 45.53 93 HIS A CA 1
ATOM 727 C C . HIS A 1 93 ? 15.594 -7.839 -20.902 1.00 45.53 93 HIS A C 1
ATOM 729 O O . HIS A 1 93 ? 15.648 -7.278 -19.804 1.00 45.53 93 HIS A O 1
ATOM 735 N N . PRO A 1 94 ? 16.199 -7.361 -22.005 1.00 44.81 94 PRO A N 1
ATOM 736 C CA . PRO A 1 94 ? 17.197 -6.292 -22.013 1.00 44.81 94 PRO A CA 1
ATOM 737 C C . PRO A 1 94 ? 16.845 -5.215 -20.993 1.00 44.81 94 PRO A C 1
ATOM 739 O O . PRO A 1 94 ? 15.845 -4.539 -21.199 1.00 44.81 94 PRO A O 1
ATOM 742 N N . ARG A 1 95 ? 17.620 -5.169 -19.888 1.00 52.31 95 ARG A N 1
ATOM 743 C CA . ARG A 1 95 ? 17.479 -4.292 -18.707 1.00 52.31 95 ARG A CA 1
ATOM 744 C C . ARG A 1 95 ? 16.181 -3.491 -18.731 1.00 52.31 95 ARG A C 1
ATOM 746 O O . ARG A 1 95 ? 16.178 -2.443 -19.371 1.00 52.31 95 ARG A O 1
ATOM 753 N N . ASP A 1 96 ? 15.130 -3.965 -18.057 1.00 55.44 96 ASP A N 1
ATOM 754 C CA . ASP A 1 96 ? 13.925 -3.154 -17.861 1.00 55.44 96 ASP A CA 1
ATOM 755 C C . ASP A 1 96 ? 14.366 -1.765 -17.346 1.00 55.44 96 ASP A C 1
ATOM 757 O O . ASP A 1 96 ? 14.922 -1.674 -16.247 1.00 55.44 96 ASP A O 1
ATOM 761 N N . PRO A 1 97 ? 14.240 -0.695 -18.155 1.00 59.78 97 PRO A N 1
ATOM 762 C CA . PRO A 1 97 ? 14.763 0.616 -17.793 1.00 59.78 97 PRO A CA 1
ATOM 763 C C . PRO A 1 97 ? 13.928 1.288 -16.692 1.00 59.78 97 PRO A C 1
ATOM 765 O O . PRO A 1 97 ? 14.263 2.395 -16.278 1.00 59.78 97 PRO A O 1
ATOM 768 N N . TRP A 1 98 ? 12.867 0.629 -16.216 1.00 66.31 98 TRP A N 1
ATOM 769 C CA . TRP A 1 98 ? 11.846 1.173 -15.323 1.00 66.31 98 TRP A CA 1
ATOM 770 C C . TRP A 1 98 ? 11.992 0.715 -13.853 1.00 66.31 98 TRP A C 1
ATOM 772 O O . TRP A 1 98 ? 11.050 0.804 -13.073 1.00 66.31 98 TRP A O 1
ATOM 782 N N . GLY A 1 99 ? 13.178 0.246 -13.448 1.00 77.31 99 GLY A N 1
ATOM 783 C CA . GLY A 1 99 ? 13.496 -0.073 -12.046 1.00 77.31 99 GLY A CA 1
ATOM 784 C C . GLY A 1 99 ? 13.043 -1.456 -11.570 1.00 77.31 99 GLY A C 1
ATOM 785 O O . GLY A 1 99 ? 12.688 -2.313 -12.372 1.00 77.31 99 GLY A O 1
ATOM 786 N N . GLY A 1 100 ? 13.136 -1.694 -10.258 1.00 87.00 100 GLY A N 1
ATOM 787 C CA . GLY A 1 100 ? 12.848 -2.987 -9.625 1.00 87.00 100 GLY A CA 1
ATOM 788 C C . GLY A 1 100 ? 13.454 -3.097 -8.224 1.00 87.00 100 GLY A C 1
ATOM 789 O O . GLY A 1 100 ? 13.923 -2.110 -7.671 1.00 87.00 100 GLY A O 1
ATOM 790 N N . CYS A 1 101 ? 13.471 -4.289 -7.621 1.00 90.12 101 CYS A N 1
ATOM 791 C CA . CYS A 1 101 ? 13.932 -4.454 -6.234 1.00 90.12 101 CYS A CA 1
ATOM 792 C C . CYS A 1 101 ? 15.225 -5.276 -6.064 1.00 90.12 101 CYS A C 1
ATOM 794 O O . CYS A 1 101 ? 15.770 -5.341 -4.956 1.00 90.12 101 CYS A O 1
ATOM 796 N N . SER A 1 102 ? 15.754 -5.846 -7.153 1.00 84.38 102 SER A N 1
ATOM 797 C CA . SER A 1 102 ? 16.879 -6.803 -7.152 1.00 84.38 102 SER A CA 1
ATOM 798 C C . SER A 1 102 ? 18.255 -6.236 -6.803 1.00 84.38 102 SER A C 1
ATOM 800 O O . SER A 1 102 ? 19.168 -6.994 -6.477 1.00 84.38 102 SER A O 1
ATOM 802 N N . ASN A 1 103 ? 18.454 -4.926 -6.921 1.00 82.75 103 ASN A N 1
ATOM 803 C CA . ASN A 1 103 ? 19.727 -4.273 -6.637 1.00 82.75 103 ASN A CA 1
ATOM 804 C C . ASN A 1 103 ? 19.512 -2.789 -6.319 1.00 82.75 103 ASN A C 1
ATOM 806 O O . ASN A 1 103 ? 18.440 -2.240 -6.559 1.00 82.75 103 ASN A O 1
ATOM 810 N N . GLN A 1 104 ? 20.547 -2.145 -5.782 1.00 83.69 104 GLN A N 1
ATOM 811 C CA . GLN A 1 104 ? 20.521 -0.740 -5.369 1.00 83.69 104 GLN A CA 1
ATOM 812 C C . GLN A 1 104 ? 20.094 0.213 -6.491 1.00 83.69 104 GLN A C 1
ATOM 814 O O . GLN A 1 104 ? 19.235 1.058 -6.268 1.00 83.69 104 GLN A O 1
ATOM 819 N N . ARG A 1 105 ? 20.638 0.050 -7.705 1.00 81.00 105 ARG A N 1
ATOM 820 C CA . ARG A 1 105 ? 20.292 0.909 -8.843 1.00 81.00 105 ARG A CA 1
ATOM 821 C C . ARG A 1 105 ? 18.822 0.762 -9.215 1.00 81.00 105 ARG A C 1
ATOM 823 O O . ARG A 1 105 ? 18.131 1.768 -9.322 1.00 81.00 105 ARG A O 1
ATOM 830 N N . ASP A 1 106 ? 18.359 -0.470 -9.406 1.00 83.38 106 ASP A N 1
ATOM 831 C CA . ASP A 1 106 ? 16.973 -0.740 -9.799 1.00 83.38 106 ASP A CA 1
ATOM 832 C C . ASP A 1 106 ? 15.997 -0.236 -8.731 1.00 83.38 106 ASP A C 1
ATOM 834 O O . ASP A 1 106 ? 14.973 0.353 -9.083 1.00 83.38 106 ASP A O 1
ATOM 838 N N . ARG A 1 107 ? 16.354 -0.371 -7.442 1.00 87.69 107 ARG A N 1
ATOM 839 C CA . ARG A 1 107 ? 15.574 0.214 -6.350 1.00 87.69 107 ARG A CA 1
ATOM 840 C C . ARG A 1 107 ? 15.514 1.723 -6.486 1.00 87.69 107 ARG A C 1
ATOM 842 O O . ARG A 1 107 ? 14.409 2.239 -6.550 1.00 87.69 107 ARG A O 1
ATOM 849 N N . SER A 1 108 ? 16.644 2.428 -6.582 1.00 84.62 108 SER A N 1
ATOM 850 C CA . SER A 1 108 ? 16.654 3.896 -6.720 1.00 84.62 108 SER A CA 1
ATOM 851 C C . SER A 1 108 ? 15.758 4.397 -7.858 1.00 84.62 108 SER A C 1
ATOM 853 O O . SER A 1 108 ? 15.104 5.426 -7.713 1.00 84.62 108 SER A O 1
ATOM 855 N N . MET A 1 109 ? 15.674 3.657 -8.970 1.00 83.44 109 MET A N 1
ATOM 856 C CA . MET A 1 109 ? 14.810 4.020 -10.100 1.00 83.44 109 MET A CA 1
ATOM 857 C C . MET A 1 109 ? 13.317 4.027 -9.735 1.00 83.44 109 MET A C 1
ATOM 859 O O . MET A 1 109 ? 12.565 4.758 -10.367 1.00 83.44 109 MET A O 1
ATOM 863 N N . LEU A 1 110 ? 12.859 3.293 -8.712 1.00 87.19 110 LEU A N 1
ATOM 864 C CA . LEU A 1 110 ? 11.443 3.285 -8.309 1.00 87.19 110 LEU A CA 1
ATOM 865 C C . LEU A 1 110 ? 10.928 4.667 -7.878 1.00 87.19 110 LEU A C 1
ATOM 867 O O . LEU A 1 110 ? 9.723 4.911 -7.931 1.00 87.19 110 LEU A O 1
ATOM 871 N N . ARG A 1 111 ? 11.812 5.606 -7.516 1.00 87.38 111 ARG A N 1
ATOM 872 C CA . ARG A 1 111 ? 11.438 6.995 -7.198 1.00 87.38 111 ARG A CA 1
ATOM 873 C C . ARG A 1 111 ? 10.828 7.760 -8.366 1.00 87.38 111 ARG A C 1
ATOM 875 O O . ARG A 1 111 ? 10.133 8.745 -8.129 1.00 87.38 111 ARG A O 1
ATOM 882 N N . ILE A 1 112 ? 11.044 7.315 -9.603 1.00 86.19 112 ILE A N 1
ATOM 883 C CA . ILE A 1 112 ? 10.428 7.936 -10.785 1.00 86.19 112 ILE A CA 1
ATOM 884 C C . ILE A 1 112 ? 9.010 7.439 -11.047 1.00 86.19 112 ILE A C 1
ATOM 886 O O . ILE A 1 112 ? 8.355 7.927 -11.968 1.00 86.19 112 ILE A O 1
ATOM 890 N N . HIS A 1 113 ? 8.551 6.451 -10.276 1.00 89.81 113 HIS A N 1
ATOM 891 C CA . HIS A 1 113 ? 7.275 5.790 -10.475 1.00 89.81 113 HIS A CA 1
ATOM 892 C C . HIS A 1 113 ? 6.287 6.176 -9.368 1.00 89.81 113 HIS A C 1
ATOM 894 O O . HIS A 1 113 ? 6.331 5.641 -8.257 1.00 89.81 113 HIS A O 1
ATOM 900 N N . PRO A 1 114 ? 5.360 7.103 -9.672 1.00 94.44 114 PRO A N 1
ATOM 901 C CA . PRO A 1 114 ? 4.131 7.289 -8.914 1.00 94.44 114 PRO A CA 1
ATOM 902 C C . PRO A 1 114 ? 3.386 5.965 -8.707 1.00 94.44 114 PRO A C 1
ATOM 904 O O . PRO A 1 114 ? 3.562 5.017 -9.469 1.00 94.44 114 PRO A O 1
ATOM 907 N N . PHE A 1 115 ? 2.494 5.895 -7.723 1.00 97.31 115 PHE A N 1
ATOM 908 C CA . PHE A 1 115 ? 1.704 4.683 -7.482 1.00 97.31 115 PHE A CA 1
ATOM 909 C C . PHE A 1 115 ? 0.274 4.993 -7.047 1.00 97.31 115 PHE A C 1
ATOM 911 O O . PHE A 1 115 ? -0.008 6.035 -6.453 1.00 97.31 115 PHE A O 1
ATOM 918 N N . TYR A 1 116 ? -0.629 4.048 -7.286 1.00 98.56 116 TYR A N 1
ATOM 919 C CA . TYR A 1 116 ? -2.024 4.118 -6.859 1.00 98.56 116 TYR A CA 1
ATOM 920 C C . TYR A 1 116 ? -2.458 2.831 -6.157 1.00 98.56 116 TYR A C 1
ATOM 922 O O . TYR A 1 116 ? -1.882 1.761 -6.354 1.00 98.56 116 TYR A O 1
ATOM 930 N N . VAL A 1 117 ? -3.447 2.955 -5.272 1.00 98.88 117 VAL A N 1
ATOM 931 C CA . VAL A 1 117 ? -3.873 1.894 -4.354 1.00 98.88 117 VAL A CA 1
ATOM 932 C C . VAL A 1 117 ? -5.372 1.670 -4.480 1.00 98.88 117 VAL A C 1
ATOM 934 O O . VAL A 1 117 ? -6.144 2.624 -4.382 1.00 98.88 117 VAL A O 1
ATOM 937 N N . CYS A 1 118 ? -5.781 0.412 -4.653 1.00 98.81 118 CYS A N 1
ATOM 938 C CA . CYS A 1 118 ? -7.181 0.011 -4.753 1.00 98.81 118 CYS A CA 1
ATOM 939 C C . CYS A 1 118 ? -7.591 -0.907 -3.593 1.00 98.81 118 CYS A C 1
ATOM 941 O O . CYS A 1 118 ? -6.859 -1.839 -3.242 1.00 98.81 118 CYS A O 1
ATOM 943 N N . PRO A 1 119 ? -8.779 -0.694 -3.010 1.00 98.62 119 PRO A N 1
ATOM 944 C CA . PRO A 1 119 ? -9.299 -1.519 -1.935 1.00 98.62 119 PRO A CA 1
ATOM 945 C C . PRO A 1 119 ? -9.730 -2.883 -2.455 1.00 98.62 119 PRO A C 1
ATOM 947 O O . PRO A 1 119 ? -10.296 -3.006 -3.546 1.00 98.62 119 PRO A O 1
ATOM 950 N N . GLY A 1 120 ? -9.474 -3.905 -1.645 1.00 98.25 120 GLY A N 1
ATOM 951 C CA . GLY A 1 120 ? -9.883 -5.276 -1.889 1.00 98.25 120 GLY A CA 1
ATOM 952 C C . GLY A 1 120 ? -11.363 -5.532 -1.581 1.00 98.25 120 GLY A C 1
ATOM 953 O O . GLY A 1 120 ? -12.210 -4.668 -1.813 1.00 98.25 120 GLY A O 1
ATOM 954 N N . PRO A 1 121 ? -11.716 -6.729 -1.077 1.00 96.44 121 PRO A N 1
ATOM 955 C CA . PRO A 1 121 ? -13.111 -7.152 -0.924 1.00 96.44 121 PRO A CA 1
ATOM 956 C C . PRO A 1 121 ? -13.968 -6.335 0.055 1.00 96.44 121 PRO A C 1
ATOM 958 O O . PRO A 1 121 ? -15.182 -6.507 0.055 1.00 96.44 121 PRO A O 1
ATOM 961 N N . HIS A 1 122 ? -13.375 -5.460 0.877 1.00 96.88 122 HIS A N 1
ATOM 962 C CA . HIS A 1 122 ? -14.111 -4.584 1.802 1.00 96.88 122 HIS A CA 1
ATOM 963 C C . HIS A 1 122 ? -14.780 -3.382 1.125 1.00 96.88 122 HIS A C 1
ATOM 965 O O . HIS A 1 122 ? -15.514 -2.635 1.770 1.00 96.88 122 HIS A O 1
ATOM 971 N N . ARG A 1 123 ? -14.554 -3.186 -0.175 1.00 96.38 123 ARG A N 1
ATOM 972 C CA . ARG A 1 123 ? -15.325 -2.241 -0.987 1.00 96.38 123 ARG A CA 1
ATOM 973 C C . ARG A 1 123 ? -16.737 -2.744 -1.278 1.00 96.38 123 ARG A C 1
ATOM 975 O O . ARG A 1 123 ? -17.032 -3.931 -1.160 1.00 96.38 123 ARG A O 1
ATOM 982 N N . SER A 1 124 ? -17.593 -1.848 -1.774 1.00 96.19 124 SER A N 1
ATOM 983 C CA . SER A 1 124 ? -18.912 -2.236 -2.286 1.00 96.19 124 SER A CA 1
ATOM 984 C C . SER A 1 124 ? -18.799 -3.325 -3.357 1.00 96.19 124 SER A C 1
ATOM 986 O O . SER A 1 124 ? -18.066 -3.173 -4.337 1.00 96.19 124 SER A O 1
ATOM 988 N N . GLN A 1 125 ? -19.595 -4.387 -3.223 1.00 95.50 125 GLN A N 1
ATOM 989 C CA . GLN A 1 125 ? -19.632 -5.491 -4.187 1.00 95.50 125 GLN A CA 1
ATOM 990 C C . GLN A 1 125 ? -20.007 -5.033 -5.603 1.00 95.50 125 GLN A C 1
ATOM 992 O O . GLN A 1 125 ? -19.565 -5.640 -6.578 1.00 95.50 125 GLN A O 1
ATOM 997 N N . SER A 1 126 ? -20.750 -3.927 -5.732 1.00 95.94 126 SER A N 1
ATOM 998 C CA . SER A 1 126 ? -21.093 -3.331 -7.029 1.00 95.94 126 SER A CA 1
ATOM 999 C C . SER A 1 126 ? -19.871 -2.887 -7.842 1.00 95.94 126 SER A C 1
ATOM 1001 O O . SER A 1 126 ? -19.957 -2.789 -9.063 1.00 95.94 126 SER A O 1
ATOM 1003 N N . LEU A 1 127 ? -18.722 -2.656 -7.197 1.00 96.06 127 LEU A N 1
ATOM 1004 C CA . LEU A 1 127 ? -17.474 -2.283 -7.867 1.00 96.06 127 LEU A CA 1
ATOM 1005 C C . LEU A 1 127 ? -16.687 -3.491 -8.389 1.00 96.06 127 LEU A C 1
ATOM 1007 O O . LEU A 1 127 ? -15.759 -3.310 -9.173 1.00 96.06 127 LEU A O 1
ATOM 1011 N N . ASN A 1 128 ? -17.037 -4.721 -8.005 1.00 96.06 128 ASN A N 1
ATOM 1012 C CA . ASN A 1 128 ? -16.261 -5.909 -8.372 1.00 96.06 128 ASN A CA 1
ATOM 1013 C C . ASN A 1 128 ? -16.156 -6.154 -9.887 1.00 96.06 128 ASN A C 1
ATOM 1015 O O . ASN A 1 128 ? -15.041 -6.418 -10.340 1.00 96.06 128 ASN A O 1
ATOM 1019 N N . PRO A 1 129 ? -17.226 -6.009 -10.697 1.00 97.06 129 PRO A N 1
ATOM 1020 C CA . PRO A 1 129 ? -17.114 -6.169 -12.148 1.00 97.06 129 PRO A CA 1
ATOM 1021 C C . PRO A 1 129 ? -16.140 -5.168 -12.787 1.00 97.06 129 PRO A C 1
ATOM 1023 O O . PRO A 1 129 ? -15.404 -5.520 -13.707 1.00 97.06 129 PRO A O 1
ATOM 1026 N N . LYS A 1 130 ? -16.109 -3.933 -12.266 1.00 97.69 130 LYS A N 1
ATOM 1027 C CA . LYS A 1 130 ? -15.250 -2.845 -12.754 1.00 97.69 130 LYS A CA 1
ATOM 1028 C C . LYS A 1 130 ? -13.798 -3.012 -12.305 1.00 97.69 130 LYS A C 1
ATOM 1030 O O . LYS A 1 130 ? -12.880 -2.848 -13.105 1.00 97.69 130 LYS A O 1
ATOM 1035 N N . CYS A 1 131 ? -13.601 -3.311 -11.025 1.00 98.12 131 CYS A N 1
ATOM 1036 C CA . CYS A 1 131 ? -12.301 -3.237 -10.367 1.00 98.12 131 CYS A CA 1
ATOM 1037 C C . CYS A 1 131 ? -11.559 -4.573 -10.300 1.00 98.12 131 CYS A C 1
ATOM 1039 O O . CYS A 1 131 ? -10.388 -4.599 -9.932 1.00 98.12 131 CYS A O 1
ATOM 1041 N N . GLY A 1 132 ? -12.202 -5.671 -10.701 1.00 97.88 132 GLY A N 1
ATOM 1042 C CA . GLY A 1 132 ? -11.551 -6.971 -10.826 1.00 97.88 132 GLY A CA 1
ATOM 1043 C C . GLY A 1 132 ? -11.127 -7.577 -9.490 1.00 97.88 132 GLY A C 1
ATOM 1044 O O . GLY A 1 132 ? -11.530 -7.126 -8.416 1.00 97.88 132 GLY A O 1
ATOM 1045 N N . GLY A 1 133 ? -10.347 -8.649 -9.558 1.00 97.62 133 GLY A N 1
ATOM 1046 C CA . GLY A 1 133 ? -9.974 -9.452 -8.394 1.00 97.62 133 GLY A CA 1
ATOM 1047 C C . GLY A 1 133 ? -8.536 -9.229 -7.934 1.00 97.62 133 GLY A C 1
ATOM 1048 O O . GLY A 1 133 ? -7.891 -8.238 -8.268 1.00 97.62 133 GLY A O 1
ATOM 1049 N N . LYS A 1 134 ? -8.012 -10.213 -7.195 1.00 97.12 134 LYS A N 1
ATOM 1050 C CA . LYS A 1 134 ? -6.599 -10.269 -6.787 1.00 97.12 134 LYS A CA 1
ATOM 1051 C C . LYS A 1 134 ? -5.640 -10.248 -7.983 1.00 97.12 134 LYS A C 1
ATOM 1053 O O . LYS A 1 134 ? -4.604 -9.605 -7.899 1.00 97.12 134 LYS A O 1
ATOM 1058 N N . THR A 1 135 ? -6.005 -10.902 -9.087 1.00 96.06 135 THR A N 1
ATOM 1059 C CA . THR A 1 135 ? -5.234 -10.935 -10.345 1.00 96.06 135 THR A CA 1
ATOM 1060 C C . THR A 1 135 ? -5.062 -9.558 -10.973 1.00 96.06 135 THR A C 1
ATOM 1062 O O . THR A 1 135 ? -4.075 -9.311 -11.651 1.00 96.06 135 THR A O 1
ATOM 1065 N N . ASP A 1 136 ? -6.008 -8.653 -10.725 1.00 97.06 136 ASP A N 1
ATOM 1066 C CA . ASP A 1 136 ? -5.958 -7.272 -11.193 1.00 97.06 136 ASP A CA 1
ATOM 1067 C C . ASP A 1 136 ? -5.412 -6.326 -10.116 1.00 97.06 136 ASP A C 1
ATOM 1069 O O . ASP A 1 136 ? -5.489 -5.105 -10.275 1.00 97.06 136 ASP A O 1
ATOM 1073 N N . PHE A 1 137 ? -4.921 -6.854 -8.993 1.00 98.12 137 PHE A N 1
ATOM 1074 C CA . PHE A 1 137 ? -4.570 -6.074 -7.806 1.00 98.12 137 PHE A CA 1
ATOM 1075 C C . PHE A 1 137 ? -5.708 -5.141 -7.379 1.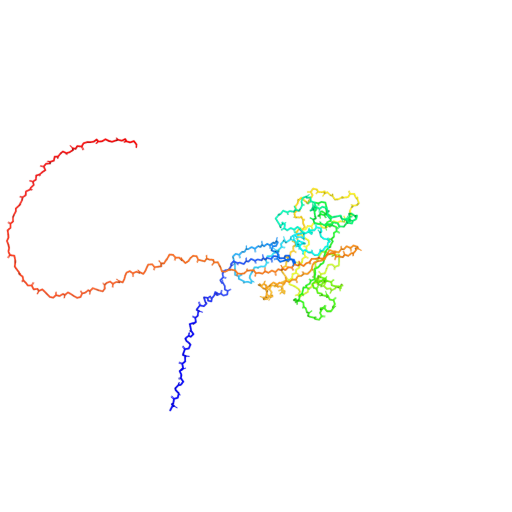00 98.12 137 PHE A C 1
ATOM 1077 O O . PHE A 1 137 ? -5.478 -4.024 -6.933 1.00 98.12 137 PHE A O 1
ATOM 1084 N N . PHE A 1 138 ? -6.956 -5.574 -7.588 1.00 98.56 138 PHE A N 1
ATOM 1085 C CA . PHE A 1 138 ? -8.163 -4.787 -7.336 1.00 98.56 138 PHE A CA 1
ATOM 1086 C C . PHE A 1 138 ? -8.276 -3.475 -8.136 1.00 98.56 138 PHE A C 1
ATOM 1088 O O . PHE A 1 138 ? -9.201 -2.700 -7.884 1.00 98.56 138 PHE A O 1
ATOM 1095 N N . CYS A 1 139 ? -7.385 -3.262 -9.106 1.00 98.00 139 CYS A N 1
ATOM 1096 C CA . CYS A 1 139 ? -7.215 -2.053 -9.904 1.00 98.00 139 CYS A CA 1
ATOM 1097 C C . CYS A 1 139 ? -7.425 -2.319 -11.404 1.00 98.00 139 CYS A C 1
ATOM 1099 O O . CYS A 1 139 ? -6.658 -1.852 -12.240 1.00 98.00 139 CYS A O 1
ATOM 1101 N N . LYS A 1 140 ? -8.438 -3.107 -11.777 1.00 97.62 140 LYS A N 1
ATOM 1102 C CA . LYS A 1 140 ? -8.656 -3.470 -13.190 1.00 97.62 140 LYS A CA 1
ATOM 1103 C C . LYS A 1 140 ? -8.940 -2.272 -14.110 1.00 97.62 140 LYS A C 1
ATOM 1105 O O . LYS A 1 140 ? -8.654 -2.342 -15.299 1.00 97.62 140 LYS A O 1
ATOM 1110 N N . SER A 1 141 ? -9.535 -1.206 -13.577 1.00 97.12 141 SER A N 1
ATOM 1111 C CA . SER A 1 141 ? -9.950 -0.027 -14.345 1.00 97.12 141 SER A CA 1
ATOM 1112 C C . SER A 1 141 ? -9.724 1.254 -13.545 1.00 97.12 141 SER A C 1
ATOM 1114 O O . SER A 1 141 ? -9.774 1.224 -12.317 1.00 97.12 141 SER A O 1
ATOM 1116 N N . TRP A 1 142 ? -9.587 2.390 -14.231 1.00 97.06 142 TRP A N 1
ATOM 1117 C CA . TRP A 1 142 ? -9.512 3.703 -13.585 1.00 97.06 142 TRP A CA 1
ATOM 1118 C C . TRP A 1 142 ? -10.752 4.047 -12.751 1.00 97.06 142 TRP A C 1
ATOM 1120 O O . TRP A 1 142 ? -11.892 3.661 -13.058 1.00 97.06 142 TRP A O 1
ATOM 1130 N N . GLY A 1 143 ? -10.533 4.811 -11.683 1.00 96.75 143 GLY A N 1
ATOM 1131 C CA . GLY A 1 143 ? -11.534 5.120 -10.670 1.00 96.75 143 GLY A CA 1
ATOM 1132 C C . GLY A 1 143 ? -11.862 3.925 -9.774 1.00 96.75 143 GLY A C 1
ATOM 1133 O O . GLY A 1 143 ? -12.989 3.835 -9.284 1.00 96.75 143 GLY A O 1
ATOM 1134 N N . CYS A 1 144 ? -10.937 2.974 -9.646 1.00 98.31 144 CYS A N 1
ATOM 1135 C CA . CYS A 1 144 ? -10.955 1.927 -8.617 1.00 98.31 144 CYS A CA 1
ATOM 1136 C C . CYS A 1 144 ? -10.011 2.272 -7.466 1.00 98.31 144 CYS A C 1
ATOM 1138 O O . CYS A 1 144 ? -10.213 1.821 -6.339 1.00 98.31 144 CYS A O 1
ATOM 1140 N N . GLU A 1 145 ? -8.999 3.079 -7.757 1.00 98.62 145 GLU A N 1
ATOM 1141 C CA . GLU A 1 145 ? -8.050 3.605 -6.806 1.00 98.62 145 GLU A CA 1
ATOM 1142 C C . GLU A 1 145 ? -8.705 4.596 -5.837 1.00 98.62 145 GLU A C 1
ATOM 1144 O O . GLU A 1 145 ? -9.533 5.432 -6.202 1.00 98.62 145 GLU A O 1
ATOM 1149 N N . THR A 1 146 ? -8.321 4.497 -4.573 1.00 98.75 146 THR A N 1
ATOM 1150 C CA . THR A 1 146 ? -8.842 5.308 -3.464 1.00 98.75 146 THR A CA 1
ATOM 1151 C C . THR A 1 146 ? -7.744 6.099 -2.769 1.00 98.75 146 THR A C 1
ATOM 1153 O O . THR A 1 146 ? -8.030 6.986 -1.962 1.00 98.75 146 THR A O 1
ATOM 1156 N N . SER A 1 147 ? -6.484 5.780 -3.068 1.00 98.50 147 SER A N 1
ATOM 1157 C CA . SER A 1 147 ? -5.307 6.448 -2.538 1.00 98.50 147 SER A CA 1
ATOM 1158 C C . SER A 1 147 ? -4.094 6.241 -3.444 1.00 98.50 147 SER A C 1
ATOM 1160 O O . SER A 1 147 ? -4.194 5.584 -4.479 1.00 98.50 147 SER A O 1
ATOM 1162 N N . GLY A 1 148 ? -2.954 6.815 -3.067 1.00 98.12 148 GLY A N 1
ATOM 1163 C CA . GLY A 1 148 ? -1.737 6.806 -3.865 1.00 98.12 148 GLY A CA 1
ATOM 1164 C C . GLY A 1 148 ? -1.083 8.174 -3.974 1.00 98.12 148 GLY A C 1
ATOM 1165 O O . GLY A 1 148 ? -1.646 9.195 -3.569 1.00 98.12 148 GLY A O 1
ATOM 1166 N N . GLU A 1 149 ? 0.101 8.171 -4.570 1.00 96.75 149 GLU A N 1
ATOM 1167 C CA . GLU A 1 149 ? 0.891 9.353 -4.879 1.00 96.75 149 GLU A CA 1
ATOM 1168 C C . GLU A 1 149 ? 1.071 9.419 -6.400 1.00 96.75 149 GLU A C 1
ATOM 1170 O O . GLU A 1 149 ? 2.032 8.897 -6.950 1.00 96.75 149 GLU A O 1
ATOM 1175 N N . VAL A 1 150 ? 0.080 10.005 -7.075 1.00 96.00 150 VAL A N 1
ATOM 1176 C CA . VAL A 1 150 ? -0.016 10.213 -8.533 1.00 96.00 150 VAL A CA 1
ATOM 1177 C C . VAL A 1 150 ? -0.594 11.601 -8.802 1.00 96.00 150 VAL A C 1
ATOM 1179 O O . VAL A 1 150 ? -1.240 12.195 -7.932 1.00 96.00 150 VAL A O 1
ATOM 1182 N N . TYR A 1 151 ? -0.408 12.130 -10.015 1.00 95.06 151 TYR A N 1
ATOM 1183 C CA . TYR A 1 151 ? -0.762 13.521 -10.325 1.00 95.06 151 TYR A CA 1
ATOM 1184 C C . TYR A 1 151 ? -2.262 13.836 -10.155 1.00 95.06 151 TYR A C 1
ATOM 1186 O O . TYR A 1 151 ? -2.603 14.960 -9.784 1.00 95.06 151 TYR A O 1
ATOM 1194 N N . TRP A 1 152 ? -3.159 12.860 -10.365 1.00 95.94 152 TRP A N 1
ATOM 1195 C CA . TRP A 1 152 ? -4.612 13.035 -10.196 1.00 95.94 152 TRP A CA 1
ATOM 1196 C C . TRP A 1 152 ? -5.106 12.851 -8.753 1.00 95.94 152 TRP A C 1
ATOM 1198 O O . TRP A 1 152 ? -6.291 13.045 -8.492 1.00 95.94 152 TRP A O 1
ATOM 1208 N N . LYS A 1 153 ? -4.204 12.537 -7.808 1.00 97.44 153 LYS A N 1
ATOM 1209 C CA . LYS A 1 153 ? -4.443 12.541 -6.351 1.00 97.44 153 LYS A CA 1
ATOM 1210 C C . LYS A 1 153 ? -5.728 11.800 -5.934 1.00 97.44 153 LYS A C 1
ATOM 1212 O O . LYS A 1 153 ? -6.630 12.420 -5.358 1.00 97.44 153 LYS A O 1
ATOM 1217 N N . PRO A 1 154 ? -5.828 10.485 -6.190 1.00 97.75 154 PRO A N 1
ATOM 1218 C CA . PRO A 1 154 ? -7.007 9.708 -5.848 1.00 97.75 154 PRO A CA 1
ATOM 1219 C C . PRO A 1 154 ? -7.312 9.774 -4.351 1.00 97.75 154 PRO A C 1
ATOM 1221 O O . PRO A 1 154 ? -6.422 9.806 -3.494 1.00 97.75 154 PRO A O 1
ATOM 1224 N N . SER A 1 155 ? -8.602 9.826 -4.039 1.00 97.31 155 SER A N 1
ATOM 1225 C CA . SER A 1 155 ? -9.099 9.908 -2.671 1.00 97.31 155 SER A CA 1
ATOM 1226 C C . SER A 1 155 ? -10.460 9.232 -2.552 1.00 97.31 155 SER A C 1
ATOM 1228 O O . SER A 1 155 ? -11.175 9.057 -3.538 1.00 97.31 155 SER A O 1
ATOM 1230 N N . SER A 1 156 ? -10.822 8.849 -1.331 1.00 98.06 156 SER A N 1
ATOM 1231 C CA . SER A 1 156 ? -12.092 8.202 -1.023 1.00 98.06 156 SER A CA 1
ATOM 1232 C C . SER A 1 156 ? -12.636 8.698 0.311 1.00 98.06 156 SER A C 1
ATOM 1234 O O . SER A 1 156 ? -11.879 8.964 1.244 1.00 98.06 156 SER A O 1
ATOM 1236 N N . SER A 1 157 ? -13.961 8.803 0.405 1.00 97.81 157 SER A N 1
ATOM 1237 C CA . SER A 1 157 ? -14.681 9.126 1.641 1.00 97.81 157 SER A CA 1
ATOM 1238 C C . SER A 1 157 ? -15.004 7.897 2.498 1.00 97.81 157 SER A C 1
ATOM 1240 O O . SER A 1 157 ? -15.487 8.053 3.619 1.00 97.81 157 SER A O 1
ATOM 1242 N N . TRP A 1 158 ? -14.767 6.686 1.986 1.00 98.12 158 TRP A N 1
ATOM 1243 C CA . TRP A 1 158 ? -15.223 5.437 2.603 1.00 98.12 158 TRP A CA 1
ATOM 1244 C C . TRP A 1 158 ? -14.114 4.405 2.825 1.00 98.12 158 TRP A C 1
ATOM 1246 O O . TRP A 1 158 ? -14.283 3.530 3.672 1.00 98.12 158 TRP A O 1
ATOM 1256 N N . ASP A 1 159 ? -12.997 4.487 2.096 1.00 98.62 159 ASP A N 1
ATOM 1257 C CA . ASP A 1 159 ? -11.893 3.536 2.265 1.00 98.62 159 ASP A CA 1
ATOM 1258 C C . ASP A 1 159 ? -11.143 3.783 3.579 1.00 98.62 159 ASP A C 1
ATOM 1260 O O . ASP A 1 159 ? -11.175 4.882 4.136 1.00 98.62 159 ASP A O 1
ATOM 1264 N N . TYR A 1 160 ? -10.497 2.744 4.100 1.00 98.81 160 TYR A N 1
ATOM 1265 C CA . TYR A 1 160 ? -10.026 2.692 5.485 1.00 98.81 160 TYR A CA 1
ATOM 1266 C C . TYR A 1 160 ? -8.636 3.282 5.691 1.00 98.81 160 TYR A C 1
ATOM 1268 O O . TYR A 1 160 ? -8.264 3.597 6.824 1.00 98.81 160 TYR A O 1
ATOM 1276 N N . ILE A 1 161 ? -7.872 3.440 4.613 1.00 98.88 161 ILE A N 1
ATOM 1277 C CA . ILE A 1 161 ? -6.513 3.965 4.665 1.00 98.88 161 ILE A CA 1
ATOM 1278 C C . ILE A 1 161 ? -6.276 5.014 3.587 1.00 98.88 161 ILE A C 1
ATOM 1280 O O . ILE A 1 161 ? -6.932 5.041 2.548 1.00 98.88 161 ILE A O 1
ATOM 1284 N N . LYS A 1 162 ? -5.280 5.857 3.839 1.00 98.75 162 LYS A N 1
ATOM 1285 C CA . LYS A 1 162 ? -4.643 6.702 2.838 1.00 98.75 162 LYS A CA 1
ATOM 1286 C C . LYS A 1 162 ? -3.158 6.368 2.802 1.00 98.75 162 LYS A C 1
ATOM 1288 O O . LYS A 1 162 ? -2.512 6.367 3.848 1.00 98.75 162 LYS A O 1
ATOM 1293 N N . VAL A 1 163 ? -2.640 6.096 1.612 1.00 98.81 163 VAL A N 1
ATOM 1294 C CA . VAL A 1 163 ? -1.252 5.713 1.354 1.00 98.81 163 VAL A CA 1
ATOM 1295 C C . VAL A 1 163 ? -0.562 6.840 0.597 1.00 98.81 163 VAL A C 1
ATOM 1297 O O . VAL A 1 163 ? -1.100 7.347 -0.387 1.00 98.81 163 VAL A O 1
ATOM 1300 N N . ARG A 1 164 ? 0.615 7.241 1.076 1.00 98.25 164 ARG A N 1
ATOM 1301 C CA . ARG A 1 164 ? 1.492 8.240 0.450 1.00 98.25 164 ARG A CA 1
ATOM 1302 C C . ARG A 1 164 ? 2.922 7.736 0.388 1.00 98.25 164 ARG A C 1
ATOM 1304 O O . ARG A 1 164 ? 3.280 6.833 1.143 1.00 98.25 164 ARG A O 1
ATOM 1311 N N . ALA A 1 165 ? 3.732 8.335 -0.475 1.00 97.12 165 ALA A N 1
ATOM 1312 C CA . ALA A 1 165 ? 5.176 8.156 -0.406 1.00 97.12 165 ALA A CA 1
ATOM 1313 C C . ALA A 1 165 ? 5.708 8.793 0.893 1.00 97.12 165 ALA A C 1
ATOM 1315 O O . ALA A 1 165 ? 5.313 9.905 1.250 1.00 97.12 165 ALA A O 1
ATOM 1316 N N . ASN A 1 166 ? 6.594 8.091 1.603 1.00 96.31 166 ASN A N 1
ATOM 1317 C CA . ASN A 1 166 ? 7.427 8.659 2.669 1.00 96.31 166 ASN A CA 1
ATOM 1318 C C . ASN A 1 166 ? 8.882 8.818 2.191 1.00 96.31 166 ASN A C 1
ATOM 1320 O O . ASN A 1 166 ? 9.829 8.623 2.947 1.00 96.31 166 ASN A O 1
ATOM 1324 N N . TYR A 1 167 ? 9.031 9.125 0.907 1.00 91.00 167 TYR A N 1
ATOM 1325 C CA . TYR A 1 167 ? 10.269 9.394 0.189 1.00 91.00 167 TYR A CA 1
ATOM 1326 C C . TYR A 1 167 ? 9.962 10.423 -0.908 1.00 91.00 167 TYR A C 1
ATOM 1328 O O . TYR A 1 167 ? 8.793 10.691 -1.207 1.00 91.00 167 TYR A O 1
ATOM 1336 N N . SER A 1 168 ? 10.997 11.011 -1.498 1.00 88.12 168 SER A N 1
ATOM 1337 C CA . SER A 1 168 ? 10.840 11.970 -2.591 1.00 88.12 168 SER A CA 1
ATOM 1338 C C . SER A 1 168 ? 10.621 11.236 -3.910 1.00 88.12 168 SER A C 1
ATOM 1340 O O . SER A 1 168 ? 11.456 10.432 -4.318 1.00 88.12 168 SER A O 1
ATOM 1342 N N . LEU A 1 169 ? 9.499 11.518 -4.575 1.00 87.00 169 LEU A N 1
ATOM 1343 C CA . LEU A 1 169 ? 9.332 11.162 -5.982 1.00 87.00 169 LEU A CA 1
ATOM 1344 C C . LEU A 1 169 ? 10.160 12.122 -6.837 1.00 87.00 169 LEU A C 1
ATOM 1346 O O . LEU A 1 169 ? 10.148 13.333 -6.604 1.00 87.00 169 LEU A O 1
ATOM 1350 N N . GLU A 1 170 ? 10.841 11.583 -7.839 1.00 82.50 170 GLU A N 1
ATOM 1351 C CA . GLU A 1 170 ? 11.730 12.341 -8.715 1.00 82.50 170 GLU A CA 1
ATOM 1352 C C . GLU A 1 170 ? 11.252 12.302 -10.164 1.00 82.50 170 GLU A C 1
ATOM 1354 O O . GLU A 1 170 ? 10.553 11.389 -10.599 1.00 82.50 170 GLU A O 1
ATOM 1359 N N . SER A 1 171 ? 11.620 13.327 -10.930 1.00 74.88 171 SER A N 1
ATOM 1360 C CA . SER A 1 171 ? 11.451 13.287 -12.383 1.00 74.88 171 SER A CA 1
ATOM 1361 C C . SER A 1 171 ? 12.570 12.454 -12.995 1.00 74.88 171 SER A C 1
ATOM 1363 O O . SER A 1 171 ? 13.698 12.486 -12.509 1.00 74.88 171 SER A O 1
ATOM 1365 N N . TYR A 1 172 ? 12.284 11.732 -14.078 1.00 70.06 172 TYR A N 1
ATOM 1366 C CA . TYR A 1 172 ? 13.320 10.981 -14.780 1.00 70.06 172 TYR A CA 1
ATOM 1367 C C . TYR A 1 172 ? 14.435 11.913 -15.281 1.00 70.06 172 TYR A C 1
ATOM 1369 O O . TYR A 1 172 ? 14.167 12.851 -16.035 1.00 70.06 172 TYR A O 1
ATOM 1377 N N . VAL A 1 173 ? 15.683 11.630 -14.895 1.00 64.62 173 VAL A N 1
ATOM 1378 C CA . VAL A 1 173 ? 16.870 12.351 -15.373 1.00 64.62 173 VAL A CA 1
ATOM 1379 C C . VAL A 1 173 ? 17.716 11.417 -16.253 1.00 64.62 173 VAL A C 1
ATOM 1381 O O . VAL A 1 173 ? 18.232 10.406 -15.765 1.00 64.62 173 VAL A O 1
ATOM 1384 N N . PRO A 1 174 ? 17.892 11.723 -17.554 1.00 58.59 174 PRO A N 1
ATOM 1385 C CA . PRO A 1 174 ? 18.796 10.973 -18.422 1.00 58.59 174 PRO A CA 1
ATOM 1386 C C . PRO A 1 174 ? 20.239 11.039 -17.897 1.00 58.59 174 PRO A C 1
ATOM 1388 O O . PRO A 1 174 ? 20.791 12.125 -17.753 1.00 58.59 174 PRO A O 1
ATOM 1391 N N . GLY A 1 175 ? 20.861 9.886 -17.632 1.00 56.22 175 GLY A N 1
ATOM 1392 C CA . GLY A 1 175 ? 22.227 9.799 -17.086 1.00 56.22 175 GLY A CA 1
ATOM 1393 C C . GLY A 1 175 ? 22.330 9.076 -15.740 1.00 56.22 175 GLY A C 1
ATOM 1394 O O . GLY A 1 175 ? 23.418 8.632 -15.385 1.00 56.22 175 GLY A O 1
ATOM 1395 N N . GLY A 1 176 ? 21.197 8.845 -15.069 1.00 56.91 176 GLY A N 1
ATOM 1396 C CA . GLY A 1 176 ? 21.109 8.061 -13.836 1.00 56.91 176 GLY A CA 1
ATOM 1397 C C . GLY A 1 176 ? 20.895 8.912 -12.586 1.00 56.91 176 GLY A C 1
ATOM 1398 O O . GLY A 1 176 ? 21.143 10.114 -12.583 1.00 56.91 176 GLY A O 1
ATOM 1399 N N . PHE A 1 177 ? 20.403 8.252 -11.541 1.00 60.25 177 PHE A N 1
ATOM 1400 C CA . PHE A 1 177 ? 20.210 8.815 -10.204 1.00 60.25 177 PHE A CA 1
ATOM 1401 C C . PHE A 1 177 ? 21.499 8.707 -9.398 1.00 60.25 177 PHE A C 1
ATOM 1403 O O . PHE A 1 177 ? 22.341 7.851 -9.692 1.00 60.25 177 PHE A O 1
ATOM 1410 N N . ASP A 1 178 ? 21.626 9.540 -8.366 1.00 59.16 178 ASP A N 1
ATOM 1411 C CA . ASP A 1 178 ? 22.660 9.350 -7.357 1.00 59.16 178 ASP A CA 1
ATOM 1412 C C . ASP A 1 178 ? 22.435 7.988 -6.680 1.00 59.16 178 ASP A C 1
ATOM 1414 O O . ASP A 1 178 ? 21.417 7.736 -6.030 1.00 59.16 178 ASP A O 1
ATOM 1418 N N . LEU A 1 179 ? 23.347 7.049 -6.937 1.00 59.22 179 LEU A N 1
ATOM 1419 C CA . LEU A 1 179 ? 23.208 5.669 -6.483 1.00 59.22 179 LEU A CA 1
ATOM 1420 C C . LEU A 1 179 ? 23.338 5.576 -4.961 1.00 59.22 179 LEU A C 1
ATOM 1422 O O . LEU A 1 179 ? 22.790 4.637 -4.384 1.00 59.22 179 LEU A O 1
ATOM 1426 N N . ASP A 1 180 ? 23.990 6.542 -4.312 1.00 58.53 180 ASP A N 1
ATOM 1427 C CA . ASP A 1 180 ? 24.306 6.504 -2.882 1.00 58.53 180 ASP A CA 1
ATOM 1428 C C . ASP A 1 180 ? 23.063 6.610 -1.975 1.00 58.53 180 ASP A C 1
ATOM 1430 O O . ASP A 1 180 ? 23.132 6.297 -0.785 1.00 58.53 180 ASP A O 1
ATOM 1434 N N . GLU A 1 181 ? 21.890 6.951 -2.522 1.00 64.00 181 GLU A N 1
ATOM 1435 C CA . GLU A 1 181 ? 20.679 7.188 -1.728 1.00 64.00 181 GLU A CA 1
ATOM 1436 C C . GLU A 1 181 ? 19.871 5.924 -1.356 1.00 64.00 181 GLU A C 1
ATOM 1438 O O . GLU A 1 181 ? 18.998 5.981 -0.488 1.00 64.00 181 GLU A O 1
ATOM 1443 N N . CYS A 1 182 ? 20.141 4.766 -1.974 1.00 78.06 182 CYS A N 1
ATOM 1444 C CA . CYS A 1 182 ? 19.338 3.545 -1.776 1.00 78.06 182 CYS A CA 1
ATOM 1445 C C . CYS A 1 182 ? 20.159 2.287 -1.443 1.00 78.06 182 CYS A C 1
ATOM 1447 O O . CYS A 1 182 ? 20.087 1.255 -2.116 1.00 78.06 182 CYS A O 1
ATOM 1449 N N . THR A 1 183 ? 20.947 2.344 -0.373 1.00 79.69 183 THR A N 1
ATOM 1450 C CA . THR A 1 183 ? 21.790 1.214 0.062 1.00 79.69 183 THR A CA 1
ATOM 1451 C C . THR A 1 183 ? 21.011 0.066 0.723 1.00 79.69 183 THR A C 1
ATOM 1453 O O . THR A 1 183 ? 21.502 -1.061 0.757 1.00 79.69 183 THR A O 1
ATOM 1456 N N . ASP A 1 184 ? 19.780 0.312 1.180 1.00 88.94 184 ASP A N 1
ATOM 1457 C CA . ASP A 1 184 ? 18.885 -0.672 1.811 1.00 88.94 184 ASP A CA 1
ATOM 1458 C C . ASP A 1 184 ? 17.441 -0.528 1.266 1.00 88.94 184 ASP A C 1
ATOM 1460 O O . ASP A 1 184 ? 17.229 -0.055 0.145 1.00 88.94 184 ASP A O 1
ATOM 1464 N N . TRP A 1 185 ? 16.433 -0.939 2.035 1.00 92.19 185 TRP A N 1
ATOM 1465 C CA . TRP A 1 185 ? 15.016 -0.641 1.811 1.00 92.19 185 TRP A CA 1
ATOM 1466 C C . TRP A 1 185 ? 14.746 0.871 1.922 1.00 92.19 185 TRP A C 1
ATOM 1468 O O . TRP A 1 185 ? 14.692 1.421 3.022 1.00 92.19 185 TRP A O 1
ATOM 1478 N N . CYS A 1 186 ? 14.624 1.553 0.782 1.00 90.06 186 CYS A N 1
ATOM 1479 C CA . CYS A 1 186 ? 14.652 3.018 0.708 1.00 90.06 186 CYS A CA 1
ATOM 1480 C C . CYS A 1 186 ? 13.354 3.666 0.176 1.00 90.06 186 CYS A C 1
ATOM 1482 O O . CYS A 1 186 ? 13.327 4.874 -0.060 1.00 90.06 186 CYS A O 1
ATOM 1484 N N . HIS A 1 187 ? 12.274 2.895 0.013 1.00 93.75 187 HIS A N 1
ATOM 1485 C CA . HIS A 1 187 ? 10.962 3.369 -0.445 1.00 93.75 187 HIS A CA 1
ATOM 1486 C C . HIS A 1 187 ? 9.874 3.102 0.605 1.00 93.75 187 HIS A C 1
ATOM 1488 O O . HIS A 1 187 ? 8.915 2.363 0.339 1.00 93.75 187 HIS A O 1
ATOM 1494 N N . PRO A 1 188 ? 9.982 3.685 1.815 1.00 96.81 188 PRO A N 1
ATOM 1495 C CA . PRO A 1 188 ? 8.936 3.560 2.814 1.00 96.81 188 PRO A CA 1
ATOM 1496 C C . PRO A 1 188 ? 7.666 4.276 2.345 1.00 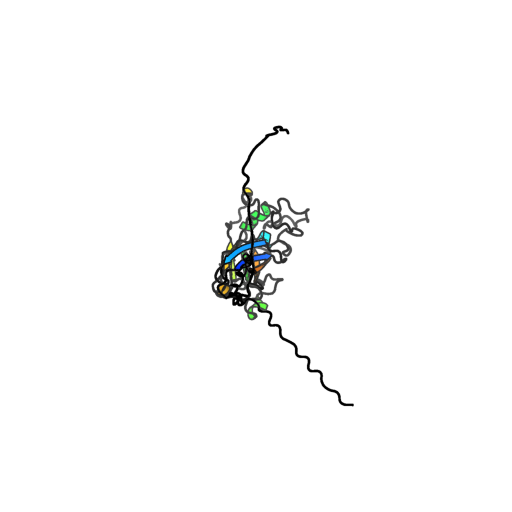96.81 188 PRO A C 1
ATOM 1498 O O . PRO A 1 188 ? 7.678 5.429 1.918 1.00 96.81 188 PRO A O 1
ATOM 1501 N N . LEU A 1 189 ? 6.530 3.611 2.471 1.00 98.50 189 LEU A N 1
ATOM 1502 C CA . LEU A 1 189 ? 5.217 4.229 2.366 1.00 98.50 189 LEU A CA 1
ATOM 1503 C C . LEU A 1 189 ? 4.857 4.904 3.692 1.00 98.50 189 LEU A C 1
ATOM 1505 O O . LEU A 1 189 ? 5.411 4.588 4.739 1.00 98.50 189 LEU A O 1
ATOM 1509 N N . ARG A 1 190 ? 3.874 5.801 3.667 1.00 98.62 190 ARG A N 1
ATOM 1510 C CA . ARG A 1 190 ? 3.150 6.265 4.853 1.00 98.62 190 ARG A CA 1
ATOM 1511 C C . ARG A 1 190 ? 1.689 5.878 4.707 1.00 98.62 190 ARG A C 1
ATOM 1513 O O . ARG A 1 190 ? 0.969 6.454 3.889 1.00 98.62 190 ARG A O 1
ATOM 1520 N N . VAL A 1 191 ? 1.253 4.910 5.503 1.00 98.88 191 VAL A N 1
ATOM 1521 C CA . VAL A 1 191 ? -0.141 4.467 5.565 1.00 98.88 191 VAL A CA 1
ATOM 1522 C C . VAL A 1 191 ? -0.802 5.080 6.789 1.00 98.88 191 VAL A C 1
ATOM 1524 O O . VAL A 1 191 ? -0.346 4.883 7.909 1.00 98.88 191 VAL A O 1
ATOM 1527 N N . THR A 1 192 ? -1.892 5.806 6.573 1.00 98.81 192 THR A N 1
ATOM 1528 C CA . THR A 1 192 ? -2.639 6.505 7.627 1.00 98.81 192 THR A CA 1
ATOM 1529 C C . THR A 1 192 ? -4.077 5.998 7.671 1.00 98.81 192 THR A C 1
ATOM 1531 O O . THR A 1 192 ? -4.689 5.792 6.622 1.00 98.81 192 THR A O 1
ATOM 1534 N N . PHE A 1 193 ? -4.628 5.787 8.868 1.00 98.81 193 PHE A N 1
ATOM 1535 C CA . PHE A 1 193 ? -6.015 5.341 9.028 1.00 98.81 193 PHE A CA 1
ATOM 1536 C C . PHE A 1 193 ? -6.991 6.499 8.827 1.00 98.81 193 PHE A C 1
ATOM 1538 O O . PHE A 1 193 ? -6.881 7.547 9.469 1.00 98.81 193 PHE A O 1
ATOM 1545 N N . THR A 1 194 ? -7.987 6.292 7.971 1.00 98.75 194 THR A N 1
ATOM 1546 C CA . THR A 1 194 ? -9.086 7.242 7.776 1.00 98.75 194 THR A CA 1
ATOM 1547 C C . THR A 1 194 ? -10.133 7.091 8.879 1.00 98.75 194 THR A C 1
ATOM 1549 O O . THR A 1 194 ? -10.167 6.098 9.605 1.00 98.75 194 THR A O 1
ATOM 1552 N N . GLU A 1 195 ? -11.047 8.054 8.988 1.00 98.44 195 GLU A N 1
ATOM 1553 C CA . GLU A 1 195 ? -12.163 7.960 9.934 1.00 98.44 195 GLU A CA 1
ATOM 1554 C C . GLU A 1 195 ? -13.070 6.730 9.700 1.00 98.44 195 GLU A C 1
ATOM 1556 O O . GLU A 1 195 ? -13.394 6.051 10.676 1.00 98.44 195 GLU A O 1
ATOM 1561 N N . PRO A 1 196 ? -13.451 6.361 8.456 1.00 98.44 196 PRO A N 1
ATOM 1562 C CA . PRO A 1 196 ? -14.071 5.062 8.186 1.00 98.44 196 PRO A CA 1
ATOM 1563 C C . PRO A 1 196 ? -13.230 3.873 8.663 1.00 98.44 196 PRO A C 1
ATOM 1565 O O . PRO A 1 196 ? -13.773 2.955 9.275 1.00 98.44 196 PRO A O 1
ATOM 1568 N N . GLY A 1 197 ? -11.912 3.908 8.449 1.00 98.38 197 GLY A N 1
ATOM 1569 C CA . GLY A 1 197 ? -11.010 2.838 8.871 1.00 98.38 197 GLY A CA 1
ATOM 1570 C C . GLY A 1 197 ? -10.960 2.644 10.381 1.00 98.38 197 GLY A C 1
ATOM 1571 O O . GLY A 1 197 ? -11.039 1.513 10.852 1.00 98.38 197 GLY A O 1
ATOM 1572 N N . LYS A 1 198 ? -10.937 3.732 11.156 1.00 98.31 198 LYS A N 1
ATOM 1573 C CA . LYS A 1 198 ? -10.974 3.680 12.629 1.00 98.31 198 LYS A CA 1
ATOM 1574 C C . LYS A 1 198 ? -12.277 3.093 13.187 1.00 98.31 198 LYS A C 1
ATOM 1576 O O . LYS A 1 198 ? -12.311 2.655 14.333 1.00 98.31 198 LYS A O 1
ATOM 1581 N N . ARG A 1 199 ? -13.355 3.084 12.393 1.00 97.38 199 ARG A N 1
ATOM 1582 C CA . ARG A 1 199 ? -14.657 2.492 12.752 1.00 97.38 199 ARG A CA 1
ATOM 1583 C C . ARG A 1 199 ? -14.837 1.056 12.257 1.00 97.38 199 ARG A C 1
ATOM 1585 O O . ARG A 1 199 ? -15.806 0.407 12.644 1.00 97.38 199 ARG A O 1
ATOM 1592 N N . ALA A 1 200 ? -13.946 0.558 11.402 1.00 97.19 200 ALA A N 1
ATOM 1593 C CA . ALA A 1 200 ? -14.032 -0.801 10.888 1.00 97.19 200 ALA A CA 1
ATOM 1594 C C . ALA A 1 200 ? -13.732 -1.823 12.001 1.00 97.19 200 ALA A C 1
ATOM 1596 O O . ALA A 1 200 ? -12.802 -1.649 12.786 1.00 97.19 200 ALA A O 1
ATOM 1597 N N . LEU A 1 201 ? -14.520 -2.901 12.072 1.00 94.19 201 LEU A N 1
ATOM 1598 C CA . LEU A 1 201 ? -14.487 -3.840 13.206 1.00 94.19 201 LEU A CA 1
ATOM 1599 C C . LEU A 1 201 ? -13.572 -5.051 12.980 1.00 94.19 201 LEU A C 1
ATOM 1601 O O . LEU A 1 201 ? -13.092 -5.655 13.934 1.00 94.19 201 LEU A O 1
ATOM 1605 N N . GLU A 1 202 ? -13.310 -5.411 11.723 1.00 96.06 202 GLU A N 1
ATOM 1606 C CA . GLU A 1 202 ? -12.651 -6.677 11.378 1.00 96.06 202 GLU A CA 1
ATOM 1607 C C . GLU A 1 202 ? -11.136 -6.563 11.146 1.00 96.06 202 GLU A C 1
ATOM 1609 O O . GLU A 1 202 ? -10.541 -7.387 10.452 1.00 96.06 202 GLU A O 1
ATOM 1614 N N . TRP A 1 203 ? -10.467 -5.581 11.761 1.00 97.94 203 TRP A N 1
ATOM 1615 C CA . TRP A 1 203 ? -9.009 -5.435 11.643 1.00 97.94 203 TRP A CA 1
ATOM 1616 C C . TRP A 1 203 ? -8.226 -6.661 12.125 1.00 97.94 203 TRP A C 1
ATOM 1618 O O . TRP A 1 203 ? -7.116 -6.886 11.655 1.00 97.94 203 TRP A O 1
ATOM 1628 N N . THR A 1 204 ? -8.791 -7.483 13.013 1.00 97.31 204 THR A N 1
ATOM 1629 C CA . THR A 1 204 ? -8.182 -8.755 13.437 1.00 97.31 204 THR A CA 1
ATOM 1630 C C . THR A 1 204 ? -8.173 -9.818 12.338 1.00 97.31 204 THR A C 1
ATOM 1632 O O . THR A 1 204 ? -7.258 -10.639 12.304 1.00 97.31 204 THR A O 1
ATOM 1635 N N . LYS A 1 205 ? -9.144 -9.784 11.413 1.00 97.62 205 LYS A N 1
ATOM 1636 C CA . LYS A 1 205 ? -9.132 -10.595 10.182 1.00 97.62 205 LYS A CA 1
ATOM 1637 C C . LYS A 1 205 ? -8.183 -9.996 9.143 1.00 97.62 205 LYS A C 1
ATOM 1639 O O . LYS A 1 205 ? -7.512 -10.727 8.421 1.00 97.62 205 LYS A O 1
ATOM 1644 N N . GLY A 1 206 ? -8.102 -8.669 9.132 1.00 98.19 206 GLY A N 1
ATOM 1645 C CA . GLY A 1 206 ? -7.275 -7.886 8.230 1.00 98.19 206 GLY A CA 1
ATOM 1646 C C . GLY A 1 206 ? -8.010 -7.492 6.953 1.00 98.19 206 GLY A C 1
ATOM 1647 O O . GLY A 1 206 ? -8.948 -8.154 6.514 1.00 98.19 206 GLY A O 1
ATOM 1648 N N . TYR A 1 207 ? -7.557 -6.395 6.358 1.00 98.81 207 TYR A N 1
ATOM 1649 C CA . TYR A 1 207 ? -8.070 -5.875 5.093 1.00 98.81 207 TYR A CA 1
ATOM 1650 C C . TYR A 1 207 ? -6.950 -5.829 4.066 1.00 98.81 207 TYR A C 1
ATOM 1652 O O . TYR A 1 207 ? -5.806 -5.538 4.414 1.00 98.81 207 TYR A O 1
ATOM 1660 N N . THR A 1 208 ? -7.277 -6.134 2.812 1.00 98.75 208 THR A N 1
ATOM 1661 C CA . THR A 1 208 ? -6.302 -6.240 1.723 1.00 98.75 208 THR A CA 1
ATOM 1662 C C . THR A 1 208 ? -6.506 -5.117 0.718 1.00 98.75 208 THR A C 1
ATOM 1664 O O . THR A 1 208 ? -7.638 -4.792 0.360 1.00 98.75 208 THR A O 1
ATOM 1667 N N . TRP A 1 209 ? -5.403 -4.585 0.209 1.00 98.88 209 TRP A N 1
ATOM 1668 C CA . TRP A 1 209 ? -5.354 -3.649 -0.906 1.00 98.88 209 TRP A CA 1
ATOM 1669 C C . TRP A 1 209 ? -4.419 -4.179 -1.985 1.00 98.88 209 TRP A C 1
ATOM 1671 O O . TRP A 1 209 ? -3.573 -5.039 -1.731 1.00 98.88 209 TRP A O 1
ATOM 1681 N N . GLY A 1 210 ? -4.584 -3.657 -3.193 1.00 98.75 210 GLY A N 1
ATOM 1682 C CA . GLY A 1 210 ? -3.568 -3.746 -4.226 1.00 98.75 210 GLY A CA 1
ATOM 1683 C C . GLY A 1 210 ? -2.913 -2.392 -4.428 1.00 98.75 210 GLY A C 1
ATOM 1684 O O . GLY A 1 210 ? -3.578 -1.362 -4.331 1.00 98.75 210 GLY A O 1
ATOM 1685 N N . LEU A 1 211 ? -1.613 -2.403 -4.683 1.00 98.62 211 LEU A N 1
ATOM 1686 C CA . LEU A 1 211 ? -0.833 -1.241 -5.089 1.00 98.62 211 LEU A CA 1
ATOM 1687 C C . LEU A 1 211 ? -0.306 -1.512 -6.488 1.00 98.62 211 LEU A C 1
ATOM 1689 O O . LEU A 1 211 ? 0.116 -2.635 -6.758 1.00 98.62 211 LEU A O 1
ATOM 1693 N N . ARG A 1 212 ? -0.323 -0.499 -7.350 1.00 97.44 212 ARG A N 1
ATOM 1694 C CA . ARG A 1 212 ? 0.285 -0.540 -8.680 1.00 97.44 212 ARG A CA 1
ATOM 1695 C C . ARG A 1 212 ? 1.210 0.651 -8.889 1.00 97.44 212 ARG A C 1
ATOM 1697 O O . ARG A 1 212 ? 0.854 1.767 -8.503 1.00 97.44 212 ARG A O 1
ATOM 1704 N N . LEU A 1 213 ? 2.371 0.412 -9.495 1.00 94.88 213 LEU A N 1
ATOM 1705 C CA . LEU A 1 213 ? 3.245 1.473 -9.994 1.00 94.88 213 LEU A CA 1
ATOM 1706 C C . LEU A 1 213 ? 2.661 2.013 -11.295 1.00 94.88 213 LEU A C 1
ATOM 1708 O O . LEU A 1 213 ? 2.366 1.237 -12.192 1.00 94.88 213 LEU A O 1
ATOM 1712 N N . TYR A 1 214 ? 2.490 3.326 -11.393 1.00 93.12 214 TYR A N 1
ATOM 1713 C CA . TYR A 1 214 ? 2.027 3.988 -12.604 1.00 93.12 214 TYR A CA 1
ATOM 1714 C C . TYR A 1 214 ? 3.215 4.260 -13.526 1.00 93.12 214 TYR A C 1
ATOM 1716 O O . TYR A 1 214 ? 4.062 5.111 -13.225 1.00 93.12 214 TYR A O 1
ATOM 1724 N N . LYS A 1 215 ? 3.283 3.540 -14.649 1.00 87.06 215 LYS A N 1
ATOM 1725 C CA . LYS A 1 215 ? 4.363 3.681 -15.632 1.00 87.06 215 LYS A CA 1
ATOM 1726 C C . LYS A 1 215 ? 3.850 3.576 -17.068 1.00 87.06 215 LYS A C 1
ATOM 1728 O O . LYS A 1 215 ? 2.713 3.208 -17.317 1.00 87.06 215 LYS A O 1
ATOM 1733 N N . GLU A 1 216 ? 4.689 3.919 -18.047 1.00 75.06 216 GLU A N 1
ATOM 1734 C CA . GLU A 1 216 ? 4.275 4.006 -19.463 1.00 75.06 216 GLU A CA 1
ATOM 1735 C C . GLU A 1 216 ? 3.857 2.664 -20.094 1.00 75.06 216 GLU A C 1
ATOM 1737 O O . GLU A 1 216 ? 3.276 2.641 -21.179 1.00 75.06 216 GLU A O 1
ATOM 1742 N N . ARG A 1 217 ? 4.178 1.536 -19.450 1.00 77.25 217 ARG A N 1
ATOM 1743 C CA . ARG A 1 217 ? 3.858 0.188 -19.936 1.00 77.25 217 ARG A CA 1
ATOM 1744 C C . ARG A 1 217 ? 2.792 -0.473 -19.063 1.00 77.25 217 ARG A C 1
ATOM 1746 O O . ARG A 1 217 ? 1.720 0.073 -18.846 1.00 77.25 217 ARG A O 1
ATOM 1753 N N . TYR A 1 218 ? 3.053 -1.708 -18.660 1.00 84.50 218 TYR A N 1
ATOM 1754 C CA . TYR A 1 218 ? 2.195 -2.458 -17.773 1.00 84.50 218 TYR A CA 1
ATOM 1755 C C . TYR A 1 218 ? 2.495 -2.036 -16.343 1.00 84.50 218 TYR A C 1
ATOM 1757 O O . TYR A 1 218 ? 3.645 -2.093 -15.938 1.00 84.50 218 TYR A O 1
ATOM 1765 N N . ASP A 1 219 ? 1.478 -1.635 -15.596 1.00 91.00 219 ASP A N 1
ATOM 1766 C CA . ASP A 1 219 ? 1.634 -1.264 -14.195 1.00 91.00 219 ASP A CA 1
ATOM 1767 C C . ASP A 1 219 ? 1.806 -2.523 -13.332 1.00 91.00 219 ASP A C 1
ATOM 1769 O O . ASP A 1 219 ? 0.820 -3.228 -13.061 1.00 91.00 219 ASP A O 1
ATOM 1773 N N . GLU A 1 220 ? 3.035 -2.823 -12.890 1.00 91.94 220 GLU A N 1
ATOM 1774 C CA . GLU A 1 220 ? 3.256 -3.905 -11.931 1.00 91.94 220 GLU A CA 1
ATOM 1775 C C . GLU A 1 220 ? 2.533 -3.588 -10.640 1.00 91.94 220 GLU A C 1
ATOM 1777 O O . GLU A 1 220 ? 2.546 -2.464 -10.126 1.00 91.94 220 GLU A O 1
ATOM 1782 N N . GLY A 1 221 ? 1.906 -4.626 -10.106 1.00 95.50 221 GLY A N 1
ATOM 1783 C CA . GLY A 1 221 ? 1.206 -4.532 -8.853 1.00 95.50 221 GLY A CA 1
ATOM 1784 C C . GLY A 1 221 ? 1.645 -5.578 -7.860 1.00 95.50 221 GLY A C 1
ATOM 1785 O O . GLY A 1 221 ? 2.299 -6.575 -8.172 1.00 95.50 221 GLY A O 1
ATOM 1786 N N . LEU A 1 222 ? 1.250 -5.316 -6.629 1.00 97.69 222 LEU A N 1
ATOM 1787 C CA . LEU A 1 222 ? 1.394 -6.207 -5.500 1.00 97.69 222 LEU A CA 1
ATOM 1788 C C . LEU A 1 222 ? 0.137 -6.117 -4.641 1.00 97.69 222 LEU A C 1
ATOM 1790 O O . LEU A 1 222 ? -0.661 -5.182 -4.751 1.00 97.69 222 LEU A O 1
ATOM 1794 N N . LEU A 1 223 ? -0.046 -7.110 -3.781 1.00 98.69 223 LEU A N 1
ATOM 1795 C CA . LEU A 1 223 ? -1.090 -7.101 -2.766 1.00 98.69 223 LEU A CA 1
ATOM 1796 C C . LEU A 1 223 ? -0.452 -6.892 -1.401 1.00 98.69 223 LEU A C 1
ATOM 1798 O O . LEU A 1 223 ? 0.652 -7.368 -1.152 1.00 98.69 223 LEU A O 1
ATOM 1802 N N . PHE A 1 224 ? -1.176 -6.242 -0.499 1.00 98.81 224 PHE A N 1
ATOM 1803 C CA . PHE A 1 224 ? -0.780 -6.163 0.898 1.00 98.81 224 PHE A CA 1
ATOM 1804 C C . PHE A 1 224 ? -1.994 -6.159 1.815 1.00 98.81 224 PHE A C 1
ATOM 1806 O O . PHE A 1 224 ? -3.074 -5.703 1.440 1.00 98.81 224 PHE A O 1
ATOM 1813 N N . THR A 1 225 ? -1.821 -6.687 3.022 1.00 98.88 225 THR A N 1
ATOM 1814 C CA . THR A 1 225 ? -2.872 -6.772 4.037 1.00 98.88 225 THR A CA 1
ATOM 1815 C C . THR A 1 225 ? -2.433 -6.061 5.303 1.00 98.88 225 THR A C 1
ATOM 1817 O O . THR A 1 225 ? -1.306 -6.239 5.754 1.00 98.88 225 THR A O 1
ATOM 1820 N N . ILE A 1 226 ? -3.324 -5.281 5.905 1.00 98.88 226 ILE A N 1
ATOM 1821 C CA . ILE A 1 226 ? -3.099 -4.682 7.222 1.00 98.88 226 ILE A CA 1
ATOM 1822 C C . ILE A 1 226 ? -4.001 -5.391 8.221 1.00 98.88 226 ILE A C 1
ATOM 1824 O O . ILE A 1 226 ? -5.212 -5.477 8.008 1.00 98.88 226 ILE A O 1
ATOM 1828 N N . ARG A 1 227 ? -3.412 -5.888 9.311 1.00 98.56 227 ARG A N 1
ATOM 1829 C CA . ARG A 1 227 ? -4.142 -6.532 10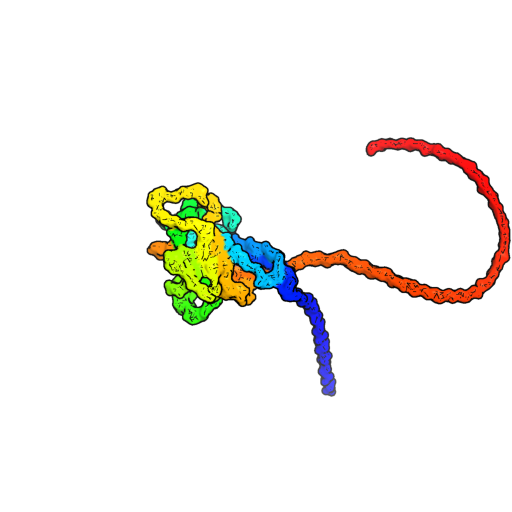.408 1.00 98.56 227 ARG A CA 1
ATOM 1830 C C . ARG A 1 227 ? -3.723 -5.996 11.771 1.00 98.56 227 ARG A C 1
ATOM 1832 O O . ARG A 1 227 ? -2.581 -5.580 11.963 1.00 98.56 227 ARG A O 1
ATOM 1839 N N . LEU A 1 228 ? -4.641 -6.080 12.722 1.00 98.56 228 LEU A N 1
ATOM 1840 C CA . LEU A 1 228 ? -4.416 -5.810 14.134 1.00 98.56 228 LEU A CA 1
ATOM 1841 C C . LEU A 1 228 ? -4.360 -7.132 14.901 1.00 98.56 228 LEU A C 1
ATOM 1843 O O . LEU A 1 228 ? -5.347 -7.860 14.967 1.00 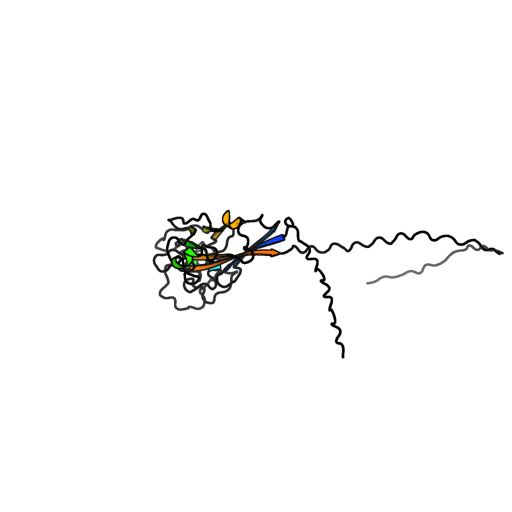98.56 228 LEU A O 1
ATOM 1847 N N . LYS A 1 229 ? -3.227 -7.429 15.532 1.00 97.69 229 LYS A N 1
ATOM 1848 C CA . LYS A 1 229 ? -3.124 -8.492 16.534 1.00 97.69 229 LYS A CA 1
ATOM 1849 C C . LYS A 1 229 ? -3.420 -7.900 17.911 1.00 97.69 229 LYS A C 1
ATOM 1851 O O . LYS A 1 229 ? -2.914 -6.830 18.242 1.00 97.69 229 LYS A O 1
ATOM 1856 N N . ILE A 1 230 ? -4.240 -8.586 18.701 1.00 94.81 230 ILE A N 1
ATOM 1857 C CA . ILE A 1 230 ? -4.593 -8.178 20.064 1.00 94.81 230 ILE A CA 1
ATOM 1858 C C . ILE A 1 230 ? -4.206 -9.314 20.999 1.00 94.81 230 ILE A C 1
ATOM 1860 O O . ILE A 1 230 ? -4.785 -10.396 20.934 1.00 94.81 230 ILE A O 1
ATOM 1864 N N . GLU A 1 231 ? -3.250 -9.061 21.881 1.00 92.69 231 GLU A N 1
ATOM 1865 C CA . GLU A 1 231 ? -2.796 -10.017 22.884 1.00 92.69 231 GLU A CA 1
ATOM 1866 C C . GLU A 1 231 ? -3.074 -9.467 24.280 1.00 92.69 231 GLU A C 1
ATOM 1868 O O . GLU A 1 231 ? -2.885 -8.282 24.565 1.00 92.69 231 GLU A O 1
ATOM 1873 N N . THR A 1 232 ? -3.533 -10.326 25.180 1.00 83.12 232 THR A N 1
ATOM 1874 C CA . THR A 1 232 ? -3.602 -9.977 26.598 1.00 83.12 232 THR A CA 1
ATOM 1875 C C . THR A 1 232 ? -2.186 -9.816 27.140 1.00 83.12 232 THR A C 1
ATOM 1877 O O . THR A 1 232 ? -1.375 -10.719 26.919 1.00 83.12 232 THR A O 1
ATOM 1880 N N . PRO A 1 233 ? -1.863 -8.724 27.856 1.00 70.56 233 PRO A N 1
ATOM 1881 C CA . PRO A 1 233 ? -0.575 -8.631 28.520 1.00 70.56 233 PRO A CA 1
ATOM 1882 C C . PRO A 1 233 ? -0.499 -9.781 29.526 1.00 70.56 233 PRO A C 1
ATOM 1884 O O . PRO A 1 233 ? -1.452 -10.016 30.273 1.00 70.56 233 PRO A O 1
ATOM 1887 N N . TYR A 1 234 ? 0.604 -10.526 29.528 1.00 58.69 234 TYR A N 1
ATOM 1888 C CA . TYR A 1 234 ? 0.846 -11.515 30.568 1.00 58.69 234 TYR A CA 1
ATOM 1889 C C . TYR A 1 234 ? 1.038 -10.765 31.889 1.00 58.69 234 TYR A C 1
ATOM 1891 O O . TYR A 1 234 ? 2.104 -10.211 32.146 1.00 58.69 234 TYR A O 1
ATOM 1899 N N . ASN A 1 235 ? -0.002 -10.720 32.720 1.00 61.50 235 ASN A N 1
ATOM 1900 C CA . ASN A 1 235 ? 0.165 -10.381 34.123 1.00 61.50 235 ASN A CA 1
ATOM 1901 C C . ASN A 1 235 ? 0.675 -11.651 34.815 1.00 61.50 235 ASN A C 1
ATOM 1903 O O . ASN A 1 235 ? -0.099 -12.608 34.907 1.00 61.50 235 ASN A O 1
ATOM 1907 N N . PRO A 1 236 ? 1.927 -11.712 35.313 1.00 50.66 236 PRO A N 1
ATOM 1908 C CA . PRO A 1 236 ? 2.259 -12.741 36.285 1.00 50.66 236 PRO A CA 1
ATOM 1909 C C . PRO A 1 236 ? 1.268 -12.584 37.439 1.00 50.66 236 PRO A C 1
ATOM 1911 O O . PRO A 1 236 ? 1.137 -11.494 38.004 1.00 50.66 236 PRO A O 1
ATOM 1914 N N . LEU A 1 237 ? 0.517 -13.648 37.736 1.00 48.97 237 LEU A N 1
ATOM 1915 C CA . LEU A 1 237 ? -0.294 -13.721 38.945 1.00 48.97 237 LEU A CA 1
ATOM 1916 C C . LEU A 1 237 ? 0.643 -13.340 40.094 1.00 48.97 237 LEU A C 1
ATOM 1918 O O . LEU A 1 237 ? 1.675 -13.985 40.282 1.00 48.97 237 LEU A O 1
ATOM 1922 N N . GLY A 1 238 ? 0.351 -12.225 40.771 1.00 60.41 238 GLY A N 1
ATOM 1923 C CA . GLY A 1 238 ? 1.158 -11.758 41.895 1.00 60.41 238 GLY A CA 1
ATOM 1924 C C . GLY A 1 238 ? 1.348 -12.876 42.927 1.00 60.41 238 GLY A C 1
ATOM 1925 O O . GLY A 1 238 ? 0.600 -13.857 42.896 1.00 60.41 238 GLY A O 1
ATOM 1926 N N . PRO A 1 239 ? 2.334 -12.763 43.836 1.00 55.06 239 PRO A N 1
ATOM 1927 C CA . PRO A 1 239 ? 2.592 -13.808 44.821 1.00 55.06 239 PRO A CA 1
ATOM 1928 C C . PRO A 1 239 ? 1.277 -14.205 45.498 1.00 55.06 239 PRO A C 1
ATOM 1930 O O . PRO A 1 239 ? 0.537 -13.331 45.958 1.00 55.06 239 PRO A O 1
ATOM 1933 N N . ASN A 1 240 ? 0.965 -15.509 45.483 1.00 52.75 240 ASN A N 1
ATOM 1934 C CA . ASN A 1 240 ? -0.219 -16.069 46.130 1.00 52.75 240 ASN A CA 1
ATOM 1935 C C . ASN A 1 240 ? -0.397 -15.396 47.491 1.00 52.75 240 ASN A C 1
ATOM 1937 O O . ASN A 1 240 ? 0.531 -15.401 48.304 1.00 52.75 240 ASN A O 1
ATOM 1941 N N . LYS A 1 241 ? -1.571 -14.801 47.737 1.00 56.94 241 LYS A N 1
ATOM 1942 C CA . LYS A 1 241 ? -1.883 -14.298 49.073 1.00 56.94 241 LYS A CA 1
ATOM 1943 C C . LYS A 1 241 ? -1.827 -15.496 50.013 1.00 56.94 241 LYS A C 1
ATOM 1945 O O . LYS A 1 241 ? -2.653 -16.399 49.906 1.00 56.94 241 LYS A O 1
ATOM 1950 N N . VAL A 1 242 ? -0.828 -15.514 50.891 1.00 52.91 242 VAL A N 1
ATOM 1951 C CA . VAL A 1 242 ? -0.779 -16.445 52.015 1.00 52.91 242 VAL A CA 1
ATOM 1952 C C . VAL A 1 242 ? -2.062 -16.200 52.802 1.00 52.91 242 VAL A C 1
ATOM 1954 O O . VAL A 1 242 ? -2.304 -15.076 53.245 1.00 52.91 242 VAL A O 1
ATOM 1957 N N . LEU A 1 243 ? -2.921 -17.218 52.885 1.00 52.00 243 LEU A N 1
ATOM 1958 C CA . LEU A 1 243 ? -4.090 -17.183 53.754 1.00 52.00 243 LEU A CA 1
ATOM 1959 C C . LEU A 1 243 ? -3.571 -16.870 55.157 1.00 52.00 243 LEU A C 1
ATOM 1961 O O . LEU A 1 243 ? -2.676 -17.563 55.648 1.00 52.00 243 LEU A O 1
ATOM 1965 N N . ALA A 1 244 ? -4.063 -15.783 55.755 1.00 52.47 244 ALA A N 1
ATOM 1966 C CA . ALA A 1 244 ? -3.777 -15.503 57.153 1.00 52.47 244 ALA A CA 1
ATOM 1967 C C . ALA A 1 244 ? -4.138 -16.766 57.956 1.00 52.47 244 ALA A C 1
ATOM 1969 O O . ALA A 1 244 ? -5.194 -17.344 57.682 1.00 52.47 244 ALA A O 1
ATOM 1970 N N . PRO A 1 245 ? -3.275 -17.241 58.872 1.00 46.94 245 PRO A N 1
ATOM 1971 C CA . PRO A 1 245 ? -3.611 -18.389 59.699 1.00 46.94 245 PRO A CA 1
ATOM 1972 C C . PRO A 1 245 ? -4.922 -18.099 60.424 1.00 46.94 245 PRO A C 1
ATOM 1974 O O . PRO A 1 245 ? -5.062 -17.015 60.996 1.00 46.94 245 PRO A O 1
ATOM 1977 N N . ASP A 1 246 ? -5.859 -19.046 60.369 1.00 46.12 246 ASP A N 1
ATOM 1978 C CA . ASP A 1 246 ? -7.114 -18.970 61.108 1.00 46.12 246 ASP A CA 1
ATOM 1979 C C . ASP A 1 246 ? -6.821 -18.572 62.557 1.00 46.12 246 ASP A C 1
ATOM 1981 O O . ASP A 1 246 ? -6.001 -19.196 63.241 1.00 46.12 246 ASP A O 1
ATOM 1985 N N . GLU A 1 247 ? -7.477 -17.505 63.011 1.00 46.25 247 GLU A N 1
ATOM 1986 C CA . GLU A 1 247 ? -7.484 -17.102 64.409 1.00 46.25 247 GLU A CA 1
ATOM 1987 C C . GLU A 1 247 ? -7.958 -18.305 65.229 1.00 46.25 247 GLU A C 1
ATOM 1989 O O . GLU A 1 247 ? -9.120 -18.717 65.172 1.00 46.25 247 GLU A O 1
ATOM 1994 N N . ILE A 1 248 ? -7.024 -18.921 65.956 1.00 41.06 248 ILE A N 1
ATOM 1995 C CA . ILE A 1 248 ? -7.314 -20.037 66.846 1.00 41.06 248 ILE A CA 1
ATOM 1996 C C . ILE A 1 248 ? -8.238 -19.498 67.936 1.00 41.06 248 ILE A C 1
ATOM 1998 O O . ILE A 1 248 ? -7.811 -18.829 68.875 1.00 41.06 248 ILE A O 1
ATOM 2002 N N . ASN A 1 249 ? -9.520 -19.804 67.781 1.00 42.25 249 ASN A N 1
ATOM 2003 C CA . ASN A 1 249 ? -10.567 -19.56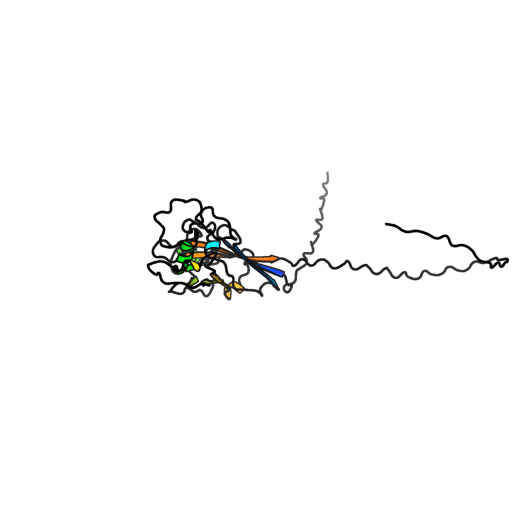1 68.759 1.00 42.25 249 ASN A CA 1
ATOM 2004 C C . ASN A 1 249 ? -10.117 -20.145 70.121 1.00 42.25 249 ASN A C 1
ATOM 2006 O O . ASN A 1 249 ? -9.772 -21.334 70.175 1.00 42.25 249 ASN A O 1
ATOM 2010 N N . PRO A 1 250 ? -10.054 -19.366 71.218 1.00 41.19 250 PRO A N 1
ATOM 2011 C CA . PRO A 1 250 ? -9.520 -19.864 72.480 1.00 41.19 250 PRO A CA 1
ATOM 2012 C C . PRO A 1 250 ? -10.408 -20.980 73.043 1.00 41.19 250 PRO A C 1
ATOM 2014 O O . PRO A 1 250 ? -11.597 -20.809 73.308 1.00 41.19 250 PRO A O 1
ATOM 2017 N N . ARG A 1 251 ? -9.802 -22.158 73.213 1.00 45.22 251 ARG A N 1
ATOM 2018 C CA . ARG A 1 251 ? -10.432 -23.361 73.765 1.00 45.22 251 ARG A CA 1
ATOM 2019 C C . ARG A 1 251 ? -10.872 -23.127 75.225 1.00 45.22 251 ARG A C 1
ATOM 2021 O O . ARG A 1 251 ? -10.074 -22.592 75.994 1.00 45.22 251 ARG A O 1
ATOM 2028 N N . PRO A 1 252 ? -12.070 -23.578 75.650 1.00 42.59 252 PRO A N 1
ATOM 2029 C CA . PRO A 1 252 ? -12.503 -23.472 77.044 1.00 42.59 252 PRO A CA 1
ATOM 2030 C C . PRO A 1 252 ? -11.639 -24.332 77.976 1.00 42.59 252 PRO A C 1
ATOM 2032 O O . PRO A 1 252 ? -11.356 -25.498 77.684 1.00 42.59 252 PRO A O 1
ATOM 2035 N N . THR A 1 253 ? -11.238 -23.754 79.105 1.00 44.31 253 THR A N 1
ATOM 2036 C CA . THR A 1 253 ? -10.420 -24.378 80.155 1.00 44.31 253 THR A CA 1
ATOM 2037 C C . THR A 1 253 ? -11.162 -25.536 80.845 1.00 44.31 253 THR A C 1
ATOM 2039 O O . THR A 1 253 ? -12.307 -25.345 81.258 1.00 44.31 253 THR A O 1
ATOM 2042 N N . PRO A 1 254 ? -10.543 -26.716 81.051 1.00 42.34 254 PRO A N 1
ATOM 2043 C CA . PRO A 1 254 ? -11.103 -27.758 81.915 1.00 42.34 254 PRO A CA 1
ATOM 2044 C C . PRO A 1 254 ? -10.893 -27.440 83.411 1.00 42.34 254 PRO A C 1
ATOM 2046 O O . PRO A 1 254 ? -9.916 -26.763 83.750 1.00 42.34 254 PRO A O 1
ATOM 2049 N N . PRO A 1 255 ? -11.749 -27.941 84.327 1.00 35.94 255 PRO A N 1
ATOM 2050 C CA . PRO A 1 255 ? -11.626 -27.670 85.754 1.00 35.94 255 PRO A CA 1
ATOM 2051 C C . PRO A 1 255 ? -10.481 -28.457 86.402 1.00 35.94 255 PRO A C 1
ATOM 2053 O O . PRO A 1 255 ? -10.175 -29.590 86.034 1.00 35.94 255 PRO A O 1
ATOM 2056 N N . SER A 1 256 ? -9.897 -27.820 87.414 1.00 41.50 256 SER A N 1
ATOM 2057 C CA . SER A 1 256 ? -8.827 -28.305 88.287 1.00 41.50 256 SER A CA 1
ATOM 2058 C C . SER A 1 256 ? -9.162 -29.626 88.996 1.00 41.50 256 SER A C 1
ATOM 2060 O O . SER A 1 256 ? -10.239 -29.769 89.572 1.00 41.50 256 SER A O 1
ATOM 2062 N N . SER A 1 257 ? -8.195 -30.550 89.027 1.00 36.19 257 SER A N 1
ATOM 2063 C CA . SER A 1 257 ? -8.158 -31.699 89.940 1.00 36.19 257 SER A CA 1
ATOM 2064 C C . SER A 1 257 ? -6.774 -31.796 90.588 1.00 36.19 257 SER A C 1
ATOM 2066 O O . SER A 1 257 ? -5.756 -31.465 89.984 1.00 36.19 257 SER A O 1
ATOM 2068 N N . SER A 1 258 ? -6.765 -32.190 91.854 1.00 34.22 258 SER A N 1
ATOM 2069 C CA . SER A 1 258 ? -5.812 -31.800 92.887 1.00 34.22 258 SER A CA 1
ATOM 2070 C C . SER A 1 258 ? -4.728 -32.836 93.225 1.00 34.22 258 SER A C 1
ATOM 2072 O O . SER A 1 258 ? -4.978 -34.036 93.226 1.00 34.22 258 SER A O 1
ATOM 2074 N N . ARG A 1 259 ? -3.590 -32.288 93.706 1.00 34.34 259 ARG A N 1
ATOM 2075 C CA . ARG A 1 259 ? -2.588 -32.844 94.660 1.00 34.34 259 ARG A CA 1
ATOM 2076 C C . ARG A 1 259 ? -1.640 -33.968 94.181 1.00 34.34 259 ARG A C 1
ATOM 2078 O O . ARG A 1 259 ? -1.991 -34.679 93.252 1.00 34.34 259 ARG A O 1
ATOM 2085 N N . PRO A 1 260 ? -0.520 -34.261 94.897 1.00 38.12 260 PRO A N 1
ATOM 2086 C CA . PRO A 1 260 ? 0.224 -33.503 95.933 1.00 38.12 260 PRO A CA 1
ATOM 2087 C C . PRO A 1 260 ? 1.766 -33.395 95.702 1.00 38.12 260 PRO A C 1
ATOM 2089 O O . PRO A 1 260 ? 2.392 -34.282 95.135 1.00 38.12 260 PRO A O 1
ATOM 2092 N N . THR A 1 261 ? 2.399 -32.338 96.230 1.00 36.34 261 THR A N 1
ATOM 2093 C CA . THR A 1 261 ? 3.853 -32.203 96.557 1.00 36.34 261 THR A CA 1
ATOM 2094 C C . THR A 1 261 ? 4.229 -33.084 97.776 1.00 36.34 261 THR A C 1
ATOM 2096 O O . THR A 1 261 ? 3.281 -33.408 98.500 1.00 36.34 261 THR A O 1
ATOM 2099 N N . PRO A 1 262 ? 5.511 -33.434 98.124 1.00 44.12 262 PRO A N 1
ATOM 2100 C CA . PRO A 1 262 ? 6.727 -32.566 98.234 1.00 44.12 262 PRO A CA 1
ATOM 2101 C C . PRO A 1 262 ? 8.105 -33.340 98.067 1.00 44.12 262 PRO A C 1
ATOM 2103 O O . PRO A 1 262 ? 8.074 -34.404 97.458 1.00 44.12 262 PRO A O 1
ATOM 2106 N N . PRO A 1 263 ? 9.271 -33.007 98.706 1.00 42.91 263 PRO A N 1
ATOM 2107 C CA . PRO A 1 263 ? 10.239 -31.872 98.619 1.00 42.91 263 PRO A CA 1
ATOM 2108 C C . PRO A 1 263 ? 11.737 -32.358 98.401 1.00 42.91 263 PRO A C 1
ATOM 2110 O O . PRO A 1 263 ? 11.910 -33.456 97.889 1.00 42.91 263 PRO A O 1
ATOM 2113 N N . PRO A 1 264 ? 12.838 -31.689 98.863 1.00 43.31 264 PRO A N 1
ATOM 2114 C CA . PRO A 1 264 ? 13.526 -30.475 98.360 1.00 43.31 264 PRO A CA 1
ATOM 2115 C C . PRO A 1 264 ? 15.079 -30.607 98.150 1.00 43.31 264 PRO A C 1
ATOM 2117 O O . PRO A 1 264 ? 15.689 -31.584 98.568 1.00 43.31 264 PRO A O 1
ATOM 2120 N N . ASN A 1 265 ? 15.718 -29.510 97.681 1.00 34.97 265 ASN A N 1
ATOM 2121 C CA . ASN A 1 265 ? 17.158 -29.123 97.797 1.00 34.97 265 ASN A CA 1
ATOM 2122 C C . ASN A 1 265 ? 18.199 -29.907 96.948 1.00 34.97 265 ASN A C 1
ATOM 2124 O O . ASN A 1 265 ? 18.013 -31.074 96.667 1.00 34.97 265 ASN A O 1
ATOM 2128 N N . SER A 1 266 ? 19.328 -29.357 96.466 1.00 33.34 266 SER A N 1
ATOM 2129 C CA . SER A 1 266 ? 20.193 -28.267 96.954 1.00 33.34 266 SER A CA 1
ATOM 2130 C C . SER A 1 266 ? 21.140 -27.691 95.875 1.00 33.34 266 SER A C 1
ATOM 2132 O O . SER A 1 266 ? 21.539 -28.381 94.945 1.00 33.34 266 SER A O 1
ATOM 2134 N N . ARG A 1 267 ? 21.545 -26.433 96.118 1.00 33.84 267 ARG A N 1
ATOM 2135 C CA . ARG A 1 267 ? 22.731 -25.649 95.687 1.00 33.84 267 ARG A CA 1
ATOM 2136 C C . ARG A 1 267 ? 23.918 -26.378 95.027 1.00 33.84 267 ARG A C 1
ATOM 2138 O O . ARG A 1 267 ? 24.351 -27.416 95.508 1.00 33.84 267 ARG A O 1
ATOM 2145 N N . GLY A 1 268 ? 24.595 -25.662 94.119 1.00 32.62 268 GLY A N 1
ATOM 2146 C CA . GLY A 1 268 ? 26.013 -25.893 93.816 1.00 32.62 268 GLY A CA 1
ATOM 2147 C C . GLY A 1 268 ? 26.550 -25.101 92.623 1.00 32.62 268 GLY A C 1
ATOM 2148 O O . GLY A 1 268 ? 26.557 -25.592 91.504 1.00 32.62 268 GLY A O 1
ATOM 2149 N N . THR A 1 269 ? 27.012 -23.876 92.867 1.00 32.47 269 THR A N 1
ATOM 2150 C CA . THR A 1 269 ? 27.943 -23.121 92.011 1.00 32.47 269 THR A CA 1
ATOM 2151 C C . THR A 1 269 ? 29.270 -23.881 91.875 1.00 32.47 269 THR A C 1
ATOM 2153 O O . THR A 1 269 ? 29.660 -24.509 92.854 1.00 32.47 269 THR A O 1
ATOM 2156 N N . VAL A 1 270 ? 29.977 -23.770 90.735 1.00 34.75 270 VAL A N 1
ATOM 2157 C CA . VAL A 1 270 ? 31.453 -23.610 90.587 1.00 34.75 270 VAL A CA 1
ATOM 2158 C C . VAL A 1 270 ? 31.865 -23.823 89.109 1.00 34.75 270 VAL A C 1
ATOM 2160 O O . VAL A 1 270 ? 31.527 -24.824 88.488 1.00 34.75 270 VAL A O 1
ATOM 2163 N N . ALA A 1 271 ? 32.572 -22.835 88.547 1.00 30.52 271 ALA A N 1
ATOM 2164 C CA . ALA A 1 271 ? 33.312 -22.869 87.270 1.00 30.52 271 ALA A CA 1
ATOM 2165 C C . ALA A 1 271 ? 34.686 -23.571 87.465 1.00 30.52 271 ALA A C 1
ATOM 2167 O O . ALA A 1 271 ? 34.919 -24.082 88.553 1.00 30.52 271 ALA A O 1
ATOM 2168 N N . PRO A 1 272 ? 35.700 -23.505 86.575 1.00 46.34 272 PRO A N 1
ATOM 2169 C CA . PRO A 1 272 ? 35.784 -23.226 85.135 1.00 46.34 272 PRO A CA 1
ATOM 2170 C C . PRO A 1 272 ? 36.551 -24.368 84.402 1.00 46.34 272 PRO A C 1
ATOM 2172 O O . PRO A 1 272 ? 36.860 -25.389 85.009 1.00 46.34 272 PRO A O 1
ATOM 2175 N N . SER A 1 273 ? 36.936 -24.189 83.126 1.00 30.38 273 SER A N 1
ATOM 2176 C CA . SER A 1 273 ? 38.342 -24.320 82.657 1.00 30.38 273 SER A CA 1
ATOM 2177 C C . SER A 1 273 ? 38.495 -24.787 81.194 1.00 30.38 273 SER A C 1
ATOM 2179 O O . SER A 1 273 ? 37.934 -25.792 80.778 1.00 30.38 273 SER A O 1
ATOM 2181 N N . LYS A 1 274 ? 39.393 -24.068 80.500 1.00 36.91 274 LYS A N 1
ATOM 2182 C CA . LYS A 1 274 ? 40.260 -24.456 79.364 1.00 36.91 274 LYS A CA 1
ATOM 2183 C C . LYS A 1 274 ? 39.710 -24.534 77.928 1.00 36.91 274 LYS A C 1
ATOM 2185 O O . LYS A 1 274 ? 39.309 -25.568 77.416 1.00 36.91 274 LYS A O 1
ATOM 2190 N N . ARG A 1 275 ? 39.911 -23.393 77.254 1.00 34.19 275 ARG A N 1
ATOM 2191 C CA . ARG A 1 275 ? 40.655 -23.191 75.990 1.00 34.19 275 ARG A CA 1
ATOM 2192 C C . ARG A 1 275 ? 41.478 -24.403 75.505 1.00 34.19 275 ARG A C 1
ATOM 2194 O O . ARG A 1 275 ? 42.393 -24.809 76.216 1.00 34.19 275 ARG A O 1
ATOM 2201 N N . ILE A 1 276 ? 41.270 -24.806 74.247 1.00 44.28 276 ILE A N 1
ATOM 2202 C CA . ILE A 1 276 ? 42.342 -25.201 73.316 1.00 44.28 276 ILE A CA 1
ATOM 2203 C C . ILE A 1 276 ? 42.097 -24.513 71.964 1.00 44.28 276 ILE A C 1
ATOM 2205 O O . ILE A 1 276 ? 40.967 -24.306 71.530 1.00 44.28 276 ILE A O 1
ATOM 2209 N N . THR A 1 277 ? 43.218 -24.066 71.429 1.00 35.19 277 THR A N 1
ATOM 2210 C CA . THR A 1 277 ? 43.534 -23.178 70.317 1.00 35.19 277 THR A CA 1
ATOM 2211 C C . THR A 1 277 ? 43.583 -23.908 68.966 1.00 35.19 277 THR A C 1
ATOM 2213 O O . THR A 1 277 ? 43.667 -25.131 68.951 1.00 35.19 277 THR A O 1
ATOM 2216 N N . GLU A 1 278 ? 43.707 -23.106 67.891 1.00 38.19 278 GLU A N 1
ATOM 2217 C CA . GLU A 1 278 ? 44.503 -23.395 66.670 1.00 38.19 278 GLU A CA 1
ATOM 2218 C C . GLU A 1 278 ? 43.901 -24.391 65.643 1.00 38.19 278 GLU A C 1
ATOM 2220 O O . GLU A 1 278 ? 43.298 -25.385 66.011 1.00 38.19 278 GLU A O 1
ATOM 2225 N N . THR A 1 279 ? 43.980 -24.240 64.311 1.00 37.25 279 THR A N 1
ATOM 2226 C CA . THR A 1 279 ? 44.588 -23.255 63.389 1.00 37.25 279 THR A CA 1
ATOM 2227 C C . THR A 1 279 ? 44.058 -23.545 61.968 1.00 37.25 279 THR A C 1
ATOM 2229 O O . THR A 1 279 ? 43.989 -24.702 61.575 1.00 37.25 279 THR A O 1
ATOM 2232 N N . VAL A 1 280 ? 43.669 -22.486 61.249 1.00 36.84 280 VAL A N 1
ATOM 2233 C CA . VAL A 1 280 ? 44.104 -22.003 59.910 1.00 36.84 280 VAL A CA 1
ATOM 2234 C C . VAL A 1 280 ? 44.429 -22.976 58.747 1.00 36.84 280 VAL A C 1
ATOM 2236 O O . VAL A 1 280 ? 45.177 -23.939 58.898 1.00 36.84 280 VAL A O 1
ATOM 2239 N N . SER A 1 281 ? 44.085 -22.471 57.545 1.00 37.50 281 SER A N 1
ATOM 2240 C CA . SER A 1 281 ? 44.676 -22.648 56.188 1.00 37.50 281 SER A CA 1
ATOM 2241 C C . SER A 1 281 ? 44.029 -23.735 55.316 1.00 37.50 281 SER A C 1
ATOM 2243 O O . SER A 1 281 ? 43.865 -24.855 55.777 1.00 37.50 281 SER A O 1
ATOM 2245 N N . LEU A 1 282 ? 43.643 -23.501 54.055 1.00 43.44 282 LEU A N 1
ATOM 2246 C CA . LEU A 1 282 ? 43.980 -22.470 53.052 1.00 43.44 282 LEU A CA 1
ATOM 2247 C C . LEU A 1 282 ? 42.721 -21.965 52.333 1.00 43.44 282 LEU A C 1
ATOM 2249 O O . LEU A 1 282 ? 41.792 -22.783 52.150 1.00 43.44 282 LEU A O 1
#

Organism: Mus musculus (NCBI:txid10090)